Protein AF-A0A2J6R7R3-F1 (afdb_monomer_lite)

Organism: Hyaloscypha variabilis (strain UAMH 11265 / GT02V1 / F) (NCBI:txid1149755)

pLDDT: mean 72.36, std 23.41, range [30.52, 98.56]

Secondary structure (DSSP, 8-state):
-----------PPPPPPS-S-HHHHHHHHHHHHHHHHHHHHHTT------------------------------PPPPPP------------STHHHHHHHHHHHHHHHHHHHHHHHHHHHHHHHTPPP-PPPSSPPPPHHHHTT----------------HHHHHHHHHHHHHHTT-S---HHHHHHHHHHHHHHHHHHHHHHHHHHHHHHHTTSS---S-THHHHHHHHHHHHHHHHIIIIIS---TT-HHHHHHHHHHHHHHGGGGGGHHHHTTT-HHHHHHHHHHHHHHTTTSTHHHHHHHHHHHHHHHTT--SHHHHHHHHHTT---HHHHHHHHHHHHHHHHH--

Radius of gyration: 26.46 Å; chains: 1; bounding box: 73×93×62 Å

Foldseek 3Di:
DDDDDDDDDDDDDDDDDPDDCPVVVVLVVVVVVVVVVVVCVVVPHDDPDPDDDDPDDDDDPDDDDPPDPPPPDDDDDDDDDDDDDDDDDDPPDPPVVVLVVLLVVLCVVLVVLLVVLQVLLCVSVVHHRPDDDCADDDDPVVVVVPDDDDDRDPDPPPLQDLVNLLVLLQVLQVVVLDPDDDPVRVVVSVNSLSVSSVSLSVQLSVLVSVVVVCVVPPPDPPPLPSLVSNLLSLLVNLCSSCRVSVRDLPDVSLVVSLVVSVVSQCVCPPCSCVSCVVPLLSVLLSLLSSLSSQVVHPCNVVSLVVNLVSCVVVVPDDLVSSVVSNVVGHDHCVPSVVSSVVSVVVNVVVD

Sequence (351 aa):
MAASSQSKKSFAFVPVDKDGSHAASLSFIRSHAVRGALRQKKLGGPIASATQEIEKVPFQTGRFRILSSHTKVKTAKPKSQEGSQPISMIEEDLVAPRKFIILSRILVSHNNSLLRSDLAYAGLTLSKPYFLPTEPIRPISQVLDGSSATKHISIPFPPSTMLDILREIRVLSRYLEKDSLIDSERLYFCTTILRTQYQLTAFSAENAFRKRQSQNEEPASIFPSLFYQASTSLSLTIYINIVLRKLPLRSSLHHTIAKHVKSNLEREGLQLILTWAADLELLLWILFITAVANIDRVERLYFVQELKLVVMELRILTFEEYIKALKVIVWSDSFCFLQSMILWEEIGRLS

Structure (mmCIF, N/CA/C/O backbone):
data_AF-A0A2J6R7R3-F1
#
_entry.id   AF-A0A2J6R7R3-F1
#
loop_
_atom_site.group_PDB
_atom_site.id
_atom_site.type_symbol
_atom_site.label_atom_id
_atom_site.label_alt_id
_atom_site.label_comp_id
_atom_site.label_asym_id
_atom_site.label_entity_id
_atom_site.label_seq_id
_atom_site.pdbx_PDB_ins_code
_atom_site.Cartn_x
_atom_site.Cartn_y
_atom_site.Cartn_z
_atom_site.occupancy
_atom_site.B_iso_or_equiv
_atom_site.auth_seq_id
_atom_site.auth_comp_id
_atom_site.auth_asym_id
_atom_site.auth_atom_id
_atom_site.pdbx_PDB_model_num
ATOM 1 N N . MET A 1 1 ? -32.739 -38.094 29.027 1.00 41.41 1 MET A N 1
ATOM 2 C CA . MET A 1 1 ? -31.285 -38.146 28.760 1.00 41.41 1 MET A CA 1
ATOM 3 C C . MET A 1 1 ? -31.086 -38.543 27.305 1.00 41.41 1 MET A C 1
ATOM 5 O O . MET A 1 1 ? -31.244 -39.710 26.987 1.00 41.41 1 MET A O 1
ATOM 9 N N . ALA A 1 2 ? -30.839 -37.578 26.419 1.00 36.66 2 ALA A N 1
ATOM 10 C CA . ALA A 1 2 ? -30.559 -37.822 25.004 1.00 36.66 2 ALA A CA 1
ATOM 11 C C . ALA A 1 2 ? -29.205 -37.181 24.678 1.00 36.66 2 ALA A C 1
ATOM 13 O O . ALA A 1 2 ? -29.036 -35.971 24.827 1.00 36.66 2 ALA A O 1
ATOM 14 N N . ALA A 1 3 ? -28.225 -38.013 24.330 1.00 38.06 3 ALA A N 1
ATOM 15 C CA . ALA A 1 3 ? -26.872 -37.590 24.007 1.00 38.06 3 ALA A CA 1
ATOM 16 C C . ALA A 1 3 ? -26.824 -37.080 22.559 1.00 38.06 3 ALA A C 1
ATOM 18 O O . ALA A 1 3 ? -27.019 -37.836 21.611 1.00 38.06 3 ALA A O 1
ATOM 19 N N . SER A 1 4 ? -26.578 -35.780 22.403 1.00 46.91 4 SER A N 1
ATOM 20 C CA . SER A 1 4 ? -26.360 -35.113 21.119 1.00 46.91 4 SER A CA 1
ATOM 21 C C . SER A 1 4 ? -24.928 -35.375 20.640 1.00 46.91 4 SER A C 1
ATOM 23 O O . SER A 1 4 ? -23.978 -34.819 21.194 1.00 46.91 4 SER A O 1
ATOM 25 N N . SER A 1 5 ? -24.761 -36.199 19.602 1.00 47.38 5 SER A N 1
ATOM 26 C CA . SER A 1 5 ? -23.466 -36.431 18.956 1.00 47.38 5 SER A CA 1
ATOM 27 C C . SER A 1 5 ? -23.072 -35.233 18.084 1.00 47.38 5 SER A C 1
ATOM 29 O O . SER A 1 5 ? -23.691 -34.973 17.051 1.00 47.38 5 SER A O 1
ATOM 31 N N . GLN A 1 6 ? -22.021 -34.514 18.473 1.00 41.66 6 GLN A N 1
ATOM 32 C CA . GLN A 1 6 ? -21.415 -33.480 17.636 1.00 41.66 6 GLN A CA 1
ATOM 33 C C . GLN A 1 6 ? -20.535 -34.122 16.554 1.00 41.66 6 GLN A C 1
ATOM 35 O O . GLN A 1 6 ? -19.533 -34.777 16.839 1.00 41.66 6 GLN A O 1
ATOM 40 N N . SER A 1 7 ? -20.923 -33.913 15.296 1.00 36.47 7 SER A N 1
ATOM 41 C CA . SER A 1 7 ? -20.162 -34.278 14.100 1.00 36.47 7 SER A CA 1
ATOM 42 C C . SER A 1 7 ? -18.959 -33.339 13.939 1.00 36.47 7 SER A C 1
ATOM 44 O O . SER A 1 7 ? -19.110 -32.164 13.606 1.00 36.47 7 SER A O 1
ATOM 46 N N . LYS A 1 8 ? -17.748 -33.856 14.181 1.00 38.69 8 LYS A N 1
ATOM 47 C CA . LYS A 1 8 ? -16.489 -33.196 13.809 1.00 38.69 8 LYS A CA 1
ATOM 48 C C . LYS A 1 8 ? -16.283 -33.346 12.300 1.00 38.69 8 LYS A C 1
ATOM 50 O O . LYS A 1 8 ? -15.903 -34.416 11.836 1.00 38.69 8 LYS A O 1
ATOM 55 N N . LYS A 1 9 ? -16.501 -32.275 11.535 1.00 34.84 9 LYS A N 1
ATOM 56 C CA . LYS A 1 9 ? -16.027 -32.185 10.147 1.00 34.84 9 LYS A CA 1
ATOM 57 C C . LYS A 1 9 ? -14.561 -31.754 10.160 1.00 34.84 9 LYS A C 1
ATOM 59 O O . LYS A 1 9 ? -14.256 -30.590 10.399 1.00 34.84 9 LYS A O 1
ATOM 64 N N . SER A 1 10 ? -13.655 -32.703 9.942 1.00 31.84 10 SER A N 1
ATOM 65 C CA . SER A 1 10 ? -12.251 -32.423 9.644 1.00 31.84 10 SER A CA 1
ATOM 66 C C . SER A 1 10 ? -12.121 -31.998 8.182 1.00 31.84 10 SER A C 1
ATOM 68 O O . SER A 1 10 ? -12.495 -32.755 7.287 1.00 31.84 10 SER A O 1
ATOM 70 N N . PHE A 1 11 ? -11.578 -30.808 7.936 1.00 31.97 11 PHE A N 1
ATOM 71 C CA . PHE A 1 11 ? -11.145 -30.397 6.604 1.00 31.97 11 PHE A CA 1
ATOM 72 C C . PHE A 1 11 ? -9.862 -31.154 6.242 1.00 31.97 11 PHE A C 1
ATOM 74 O O . PHE A 1 11 ? -8.837 -31.000 6.905 1.00 31.97 11 PHE A O 1
ATOM 81 N N . ALA A 1 12 ? -9.931 -31.997 5.213 1.00 31.50 12 ALA A N 1
ATOM 82 C CA . ALA A 1 12 ? -8.763 -32.622 4.608 1.00 31.50 12 ALA A CA 1
ATOM 83 C C . ALA A 1 12 ? -8.226 -31.701 3.504 1.00 31.50 12 ALA A C 1
ATOM 85 O O . ALA A 1 12 ? -8.962 -31.328 2.591 1.00 31.50 12 ALA A O 1
ATOM 86 N N . PHE A 1 13 ? -6.951 -31.329 3.601 1.00 32.84 13 PHE A N 1
ATOM 87 C CA . PHE A 1 13 ? -6.246 -30.605 2.548 1.00 32.84 13 PHE A CA 1
ATOM 88 C C . PHE A 1 13 ? -5.982 -31.541 1.364 1.00 32.84 13 PHE A C 1
ATOM 90 O O . PHE A 1 13 ? -5.377 -32.601 1.523 1.00 32.84 13 PHE A O 1
ATOM 97 N N . VAL A 1 14 ? -6.421 -31.126 0.176 1.00 31.19 14 VAL A N 1
ATOM 98 C CA . VAL A 1 14 ? -6.054 -31.752 -1.098 1.00 31.19 14 VAL A CA 1
ATOM 99 C C . VAL A 1 14 ? -4.638 -31.282 -1.457 1.00 31.19 14 VAL A C 1
ATOM 101 O O . VAL A 1 14 ? -4.414 -30.070 -1.516 1.00 31.19 14 VAL A O 1
ATOM 104 N N . PRO A 1 15 ? -3.661 -32.180 -1.670 1.00 30.52 15 PRO A N 1
ATOM 105 C CA . PRO A 1 15 ? -2.346 -31.776 -2.143 1.00 30.52 15 PRO A CA 1
ATOM 106 C C . PRO A 1 15 ? -2.459 -31.286 -3.591 1.00 30.52 15 PRO A C 1
ATOM 108 O O . PRO A 1 15 ? -2.971 -31.991 -4.454 1.00 30.52 15 PRO A O 1
ATOM 111 N N . VAL A 1 16 ? -1.992 -30.063 -3.839 1.00 37.69 16 VAL A N 1
ATOM 112 C CA . VAL A 1 16 ? -1.883 -29.483 -5.183 1.00 37.69 16 VAL A CA 1
ATOM 113 C C . VAL A 1 16 ? -0.699 -30.125 -5.906 1.00 37.69 16 VAL A C 1
ATOM 115 O O . VAL A 1 16 ? 0.399 -30.220 -5.347 1.00 37.69 16 VAL A O 1
ATOM 118 N N . ASP A 1 17 ? -0.947 -30.564 -7.139 1.00 32.72 17 ASP A N 1
ATOM 119 C CA . ASP A 1 17 ? 0.008 -31.242 -8.009 1.00 32.72 17 ASP A CA 1
ATOM 120 C C . ASP A 1 17 ? 1.299 -30.446 -8.244 1.00 32.72 17 ASP A C 1
ATOM 122 O O . ASP A 1 17 ? 1.327 -29.221 -8.395 1.00 32.72 17 ASP A O 1
ATOM 126 N N . LYS A 1 18 ? 2.402 -31.198 -8.260 1.00 45.53 18 LYS A N 1
ATOM 127 C CA . LYS A 1 18 ? 3.781 -30.732 -8.403 1.00 45.53 18 LYS A CA 1
ATOM 128 C C . LYS A 1 18 ? 4.187 -30.669 -9.873 1.00 45.53 18 LYS A C 1
ATOM 130 O O . LYS A 1 18 ? 5.026 -31.456 -10.263 1.00 45.53 18 LYS A O 1
ATOM 135 N N . ASP A 1 19 ? 3.693 -29.723 -10.660 1.00 43.59 19 ASP A N 1
ATOM 136 C CA . ASP A 1 19 ? 4.299 -29.447 -11.973 1.00 43.59 19 ASP A CA 1
ATOM 137 C C . ASP A 1 19 ? 4.110 -27.971 -12.344 1.00 43.59 19 ASP A C 1
ATOM 139 O O . ASP A 1 19 ? 3.124 -27.573 -12.953 1.00 43.59 19 ASP A O 1
ATOM 143 N N . GLY A 1 20 ? 5.056 -27.117 -11.930 1.00 45.03 20 GLY A N 1
ATOM 144 C CA . GLY A 1 20 ? 5.048 -25.705 -12.347 1.00 45.03 20 GLY A CA 1
ATOM 145 C C . GLY A 1 20 ? 6.038 -24.753 -11.666 1.00 45.03 20 GLY A C 1
ATOM 146 O O . GLY A 1 20 ? 6.273 -23.659 -12.169 1.00 45.03 20 GLY A O 1
ATOM 147 N N . SER A 1 21 ? 6.684 -25.125 -10.553 1.00 44.81 21 SER A N 1
ATOM 148 C CA . SER A 1 21 ? 7.484 -24.173 -9.746 1.00 44.81 21 SER A CA 1
ATOM 149 C C . SER A 1 21 ? 9.005 -24.173 -9.996 1.00 44.81 21 SER A C 1
ATOM 151 O O . SER A 1 21 ? 9.759 -23.509 -9.274 1.00 44.81 21 SER A O 1
ATOM 153 N N . HIS A 1 22 ? 9.497 -24.865 -11.030 1.00 43.12 22 HIS A N 1
ATOM 154 C CA . HIS A 1 22 ? 10.943 -25.033 -11.240 1.00 43.12 22 HIS A CA 1
ATOM 155 C C . HIS A 1 22 ? 11.692 -23.727 -11.571 1.00 43.12 22 HIS A C 1
ATOM 157 O O . HIS A 1 22 ? 12.839 -23.558 -11.152 1.00 43.12 22 HIS A O 1
ATOM 163 N N . ALA A 1 23 ? 11.057 -22.758 -12.238 1.00 43.56 23 ALA A N 1
ATOM 164 C CA . ALA A 1 23 ? 11.727 -21.515 -12.637 1.00 43.56 23 ALA A CA 1
ATOM 165 C C . ALA A 1 23 ? 12.029 -20.577 -11.448 1.00 43.56 23 ALA A C 1
ATOM 167 O O . ALA A 1 23 ? 13.116 -19.997 -11.363 1.00 43.56 23 ALA A O 1
ATOM 168 N N . ALA A 1 24 ? 11.109 -20.470 -10.483 1.00 45.91 24 ALA A N 1
ATOM 169 C CA . ALA A 1 24 ? 11.296 -19.630 -9.298 1.00 45.91 24 ALA A CA 1
ATOM 170 C C . ALA A 1 24 ? 12.347 -20.222 -8.340 1.00 45.91 24 ALA A C 1
ATOM 172 O O . ALA A 1 24 ? 13.199 -19.490 -7.825 1.00 45.91 24 ALA A O 1
ATOM 173 N N . SER A 1 25 ? 12.354 -21.550 -8.180 1.00 42.69 25 SER A N 1
ATOM 174 C CA . SER A 1 25 ? 13.313 -22.270 -7.331 1.00 42.69 25 SER A CA 1
ATOM 175 C C . SER A 1 25 ? 14.762 -22.119 -7.824 1.00 42.69 25 SER A C 1
ATOM 177 O O . SER A 1 25 ? 15.676 -21.870 -7.034 1.00 42.69 25 SER A O 1
ATOM 179 N N . LEU A 1 26 ? 14.985 -22.132 -9.145 1.00 42.22 26 LEU A N 1
ATOM 180 C CA . LEU A 1 26 ? 16.321 -21.947 -9.729 1.00 42.22 26 LEU A CA 1
ATOM 181 C C . LEU A 1 26 ? 16.895 -20.538 -9.499 1.00 42.22 26 LEU A C 1
ATOM 183 O O . LEU A 1 26 ? 18.100 -20.394 -9.270 1.00 42.22 26 LEU A O 1
ATOM 187 N N . SER A 1 27 ? 16.052 -19.498 -9.498 1.00 46.72 27 SER A N 1
ATOM 188 C CA . SER A 1 27 ? 16.488 -18.126 -9.187 1.00 46.72 27 SER A CA 1
ATOM 189 C C . SER A 1 27 ? 16.932 -17.979 -7.722 1.00 46.72 27 SER A C 1
ATOM 191 O O . SER A 1 27 ? 17.950 -17.342 -7.427 1.00 46.72 27 SER A O 1
ATOM 193 N N . PHE A 1 28 ? 16.231 -18.657 -6.806 1.00 43.94 28 PHE A N 1
ATOM 194 C CA . PHE A 1 28 ? 16.545 -18.669 -5.381 1.00 43.94 28 PHE A CA 1
ATOM 195 C C . PHE A 1 28 ? 17.863 -19.408 -5.098 1.00 43.94 28 PHE A C 1
ATOM 197 O O . PHE A 1 28 ? 18.736 -18.864 -4.413 1.00 43.94 28 PHE A O 1
ATOM 204 N N . ILE A 1 29 ? 18.062 -20.582 -5.710 1.00 45.16 29 ILE A N 1
ATOM 205 C CA . ILE A 1 29 ? 19.283 -21.395 -5.574 1.00 45.16 29 ILE A CA 1
ATOM 206 C C . ILE A 1 29 ? 20.518 -20.641 -6.095 1.00 45.16 29 ILE A C 1
ATOM 208 O O . ILE A 1 29 ? 21.547 -20.601 -5.414 1.00 45.16 29 ILE A O 1
ATOM 212 N N . ARG A 1 30 ? 20.415 -19.951 -7.242 1.00 47.84 30 ARG A N 1
ATOM 213 C CA . ARG A 1 30 ? 21.523 -19.136 -7.782 1.00 47.84 30 ARG A CA 1
ATOM 214 C C . ARG A 1 30 ? 21.912 -17.988 -6.846 1.00 47.84 30 ARG A C 1
ATOM 216 O O . ARG A 1 30 ? 23.099 -17.745 -6.637 1.00 47.84 30 ARG A O 1
ATOM 223 N N . SER A 1 31 ? 20.941 -17.319 -6.220 1.00 47.47 31 SER A N 1
ATOM 224 C CA . SER A 1 31 ? 21.220 -16.215 -5.286 1.00 47.47 31 SER A CA 1
ATOM 225 C C . SER A 1 31 ? 21.937 -16.676 -4.006 1.00 47.47 31 SER A C 1
ATOM 227 O O . SER A 1 31 ? 22.820 -15.978 -3.493 1.00 47.47 31 SER A O 1
ATOM 229 N N . HIS A 1 32 ? 21.612 -17.878 -3.517 1.00 59.56 32 HIS A N 1
ATOM 230 C CA . HIS A 1 32 ? 22.258 -18.482 -2.355 1.00 59.56 32 HIS A CA 1
ATOM 231 C C . HIS A 1 32 ? 23.671 -18.983 -2.673 1.00 59.56 32 HIS A C 1
ATOM 233 O O . HIS A 1 32 ? 24.583 -18.737 -1.881 1.00 59.56 32 HIS A O 1
ATOM 239 N N . ALA A 1 33 ? 23.880 -19.588 -3.847 1.00 55.53 33 ALA A N 1
ATOM 240 C CA . ALA A 1 33 ? 25.197 -20.028 -4.305 1.00 55.53 33 ALA A CA 1
ATOM 241 C C . ALA A 1 33 ? 26.179 -18.849 -4.452 1.00 55.53 33 ALA A C 1
ATOM 243 O O . ALA A 1 33 ? 27.300 -18.903 -3.943 1.00 55.53 33 ALA A O 1
ATOM 244 N N . VAL A 1 34 ? 25.734 -17.730 -5.039 1.00 61.22 34 VAL A N 1
ATOM 245 C CA . VAL A 1 34 ? 26.560 -16.516 -5.192 1.00 61.22 34 VAL A CA 1
ATOM 246 C C . VAL A 1 34 ? 26.906 -15.891 -3.834 1.00 61.22 34 VAL A C 1
ATOM 248 O O . VAL A 1 34 ? 28.047 -15.484 -3.605 1.00 61.22 34 VAL A O 1
ATOM 251 N N . ARG A 1 35 ? 25.957 -15.853 -2.885 1.00 64.94 35 ARG A N 1
ATOM 252 C CA . ARG A 1 35 ? 26.227 -15.362 -1.519 1.00 64.94 35 ARG A CA 1
ATOM 253 C C . ARG A 1 35 ? 27.152 -16.291 -0.731 1.00 64.94 35 ARG A C 1
ATOM 255 O O . ARG A 1 35 ? 27.970 -15.789 0.040 1.00 64.94 35 ARG A O 1
ATOM 262 N N . GLY A 1 36 ? 27.048 -17.607 -0.923 1.00 65.81 36 GLY A N 1
ATOM 263 C CA . GLY A 1 36 ? 27.948 -18.599 -0.329 1.00 65.81 36 GLY A CA 1
ATOM 264 C C . GLY A 1 36 ? 29.388 -18.426 -0.815 1.00 65.81 36 GLY A C 1
ATOM 265 O O . GLY A 1 36 ? 30.299 -18.279 0.002 1.00 65.81 36 GLY A O 1
ATOM 266 N N . ALA A 1 37 ? 29.576 -18.308 -2.132 1.00 60.03 37 ALA A N 1
ATOM 267 C CA . ALA A 1 37 ? 30.884 -18.088 -2.750 1.00 60.03 37 ALA A CA 1
ATOM 268 C C . ALA A 1 37 ? 31.538 -16.764 -2.301 1.00 60.03 37 ALA A C 1
ATOM 270 O O . ALA A 1 37 ? 32.728 -16.720 -1.988 1.00 60.03 37 ALA A O 1
ATOM 271 N N . LEU A 1 38 ? 30.757 -15.682 -2.180 1.00 62.12 38 LEU A N 1
ATOM 272 C CA . LEU A 1 38 ? 31.253 -14.393 -1.678 1.00 62.12 38 LEU A CA 1
ATOM 273 C C . LEU A 1 38 ? 31.672 -14.441 -0.200 1.00 62.12 38 LEU A C 1
ATOM 275 O O . LEU A 1 38 ? 32.618 -13.753 0.188 1.00 62.12 38 LEU A O 1
ATOM 279 N N . ARG A 1 39 ? 30.990 -15.243 0.629 1.00 72.12 39 ARG A N 1
ATOM 280 C CA . ARG A 1 39 ? 31.360 -15.442 2.040 1.00 72.12 39 ARG A CA 1
ATOM 281 C C . ARG A 1 39 ? 32.636 -16.268 2.176 1.00 72.12 39 ARG A C 1
ATOM 283 O O . ARG A 1 39 ? 33.511 -15.866 2.935 1.00 72.12 39 ARG A O 1
ATOM 290 N N . GLN A 1 40 ? 32.785 -17.343 1.401 1.00 63.62 40 GLN A N 1
ATOM 291 C CA . GLN A 1 40 ? 34.016 -18.142 1.391 1.00 63.62 40 GLN A CA 1
ATOM 292 C C . GLN A 1 40 ? 35.228 -17.335 0.905 1.00 63.62 40 GLN A C 1
ATOM 294 O O . GLN A 1 40 ? 36.288 -17.396 1.525 1.00 63.62 40 GLN A O 1
ATOM 299 N N . LYS A 1 41 ? 35.053 -16.478 -0.112 1.00 68.69 41 LYS A N 1
ATOM 300 C CA . LYS A 1 41 ? 36.112 -15.575 -0.594 1.00 68.69 41 LYS A CA 1
ATOM 301 C C . LYS A 1 41 ? 36.551 -14.542 0.453 1.00 68.69 41 LYS A C 1
ATOM 303 O O . LYS A 1 41 ? 37.717 -14.167 0.488 1.00 68.69 41 LYS A O 1
ATOM 308 N N . LYS A 1 42 ? 35.639 -14.079 1.317 1.00 71.69 42 LYS A N 1
ATOM 309 C CA . LYS A 1 42 ? 35.964 -13.155 2.421 1.00 71.69 42 LYS A CA 1
ATOM 310 C C . LYS A 1 42 ? 36.660 -13.828 3.605 1.00 71.69 42 LYS A C 1
ATOM 312 O O . LYS A 1 42 ? 37.326 -13.132 4.361 1.00 71.69 42 LYS A O 1
ATOM 317 N N . LEU A 1 43 ? 36.492 -15.137 3.770 1.00 73.69 43 LEU A N 1
ATOM 318 C CA . LEU A 1 43 ? 37.052 -15.908 4.883 1.00 73.69 43 LEU A CA 1
ATOM 319 C C . LEU A 1 43 ? 38.402 -16.564 4.549 1.00 73.69 43 LEU A C 1
ATOM 321 O O . LEU A 1 43 ? 38.920 -17.314 5.366 1.00 73.69 43 LEU A O 1
ATOM 325 N N . GLY A 1 44 ? 38.979 -16.289 3.373 1.00 66.69 44 GLY A N 1
ATOM 326 C CA . GLY A 1 44 ? 40.303 -16.800 2.999 1.00 66.69 44 GLY A CA 1
ATOM 327 C C . GLY A 1 44 ? 40.358 -18.316 2.786 1.00 66.69 44 GLY A C 1
ATOM 328 O O . GLY A 1 44 ? 41.438 -18.893 2.856 1.00 66.69 44 GLY A O 1
ATOM 329 N N . GLY A 1 45 ? 39.217 -18.970 2.537 1.00 64.44 45 GLY A N 1
ATOM 330 C CA . GLY A 1 45 ? 39.185 -20.408 2.275 1.00 64.44 45 GLY A CA 1
ATOM 331 C C . GLY A 1 45 ? 39.923 -20.761 0.972 1.00 64.44 45 GLY A C 1
ATOM 332 O O . GLY A 1 45 ? 39.740 -20.053 -0.024 1.00 64.44 45 GLY A O 1
ATOM 333 N N . PRO A 1 46 ? 40.744 -21.829 0.946 1.00 49.44 46 PRO A N 1
ATOM 334 C CA . PRO A 1 46 ? 41.452 -22.254 -0.256 1.00 49.44 46 PRO A CA 1
ATOM 335 C C . PRO A 1 46 ? 40.446 -22.687 -1.327 1.00 49.44 46 PRO A C 1
ATOM 337 O O . PRO A 1 46 ? 39.601 -23.552 -1.103 1.00 49.44 46 PRO A O 1
ATOM 340 N N . ILE A 1 47 ? 40.524 -22.058 -2.498 1.00 51.97 47 ILE A N 1
ATOM 341 C CA . ILE A 1 47 ? 39.738 -22.446 -3.668 1.00 51.97 47 ILE A CA 1
ATOM 342 C C . ILE A 1 47 ? 40.428 -23.672 -4.266 1.00 51.97 47 ILE A C 1
ATOM 344 O O . ILE A 1 47 ? 41.535 -23.556 -4.787 1.00 51.97 47 ILE A O 1
ATOM 348 N N . ALA A 1 48 ? 39.785 -24.838 -4.186 1.00 47.12 48 ALA A N 1
ATOM 349 C CA . ALA A 1 48 ? 40.191 -26.001 -4.963 1.00 47.12 48 ALA A CA 1
ATOM 350 C C . ALA A 1 48 ? 40.053 -25.650 -6.452 1.00 47.12 48 ALA A C 1
ATOM 352 O O . ALA A 1 48 ? 38.952 -25.481 -6.977 1.00 47.12 48 ALA A O 1
ATOM 353 N N . SER A 1 49 ? 41.189 -25.449 -7.108 1.00 42.72 49 SER A N 1
ATOM 354 C CA . SER A 1 49 ? 41.295 -25.110 -8.520 1.00 42.72 49 SER A CA 1
ATOM 355 C C . SER A 1 49 ? 40.970 -26.332 -9.378 1.00 42.72 49 SER A C 1
ATOM 357 O O . SER A 1 49 ? 41.851 -27.126 -9.692 1.00 42.72 49 SER A O 1
ATOM 359 N N . ALA A 1 50 ? 39.701 -26.471 -9.761 1.00 43.34 50 ALA A N 1
ATOM 360 C CA . ALA A 1 50 ? 39.316 -27.225 -10.946 1.00 43.34 50 ALA A CA 1
ATOM 361 C C . ALA A 1 50 ? 39.392 -26.275 -12.149 1.00 43.34 50 ALA A C 1
ATOM 363 O O . ALA A 1 50 ? 38.624 -25.320 -12.269 1.00 43.34 50 ALA A O 1
ATOM 364 N N . THR A 1 51 ? 40.391 -26.503 -12.991 1.00 42.03 51 THR A N 1
ATOM 365 C CA . THR A 1 51 ? 40.692 -25.752 -14.207 1.00 42.03 51 THR A CA 1
ATOM 366 C C . THR A 1 51 ? 39.606 -26.009 -15.254 1.00 42.03 51 THR A C 1
ATOM 368 O O . THR A 1 51 ? 39.559 -27.073 -15.862 1.00 42.03 51 THR A O 1
ATOM 371 N N . GLN A 1 52 ? 38.737 -25.028 -15.487 1.00 40.25 52 GLN A N 1
ATOM 372 C CA . GLN A 1 52 ? 38.050 -24.854 -16.766 1.00 40.25 52 GLN A CA 1
ATOM 373 C C . GLN A 1 52 ? 38.273 -23.411 -17.208 1.00 40.25 52 GLN A C 1
ATOM 375 O O . GLN A 1 52 ? 38.007 -22.471 -16.456 1.00 40.25 52 GLN A O 1
ATOM 380 N N . GLU A 1 53 ? 38.835 -23.257 -18.406 1.00 44.97 53 GLU A N 1
ATOM 381 C CA . GLU A 1 53 ? 39.048 -21.982 -19.082 1.00 44.97 53 GLU A CA 1
ATOM 382 C C . GLU A 1 53 ? 37.698 -21.301 -19.316 1.00 44.97 53 GLU A C 1
ATOM 384 O O . GLU A 1 53 ? 36.989 -21.581 -20.276 1.00 44.97 53 GLU A O 1
ATOM 389 N N . ILE A 1 54 ? 37.326 -20.410 -18.400 1.00 43.84 54 ILE A N 1
ATOM 390 C CA . ILE A 1 54 ? 36.265 -19.439 -18.629 1.00 43.84 54 ILE A CA 1
ATOM 391 C C . ILE A 1 54 ? 36.953 -18.117 -18.940 1.00 43.84 54 ILE A C 1
ATOM 393 O O . ILE A 1 54 ? 37.669 -17.544 -18.113 1.00 43.84 54 ILE A O 1
ATOM 397 N N . GLU A 1 55 ? 36.733 -17.679 -20.172 1.00 39.06 55 GLU A N 1
ATOM 398 C CA . GLU A 1 55 ? 37.127 -16.401 -20.743 1.00 39.06 55 GLU A CA 1
ATOM 399 C C . GLU A 1 55 ? 36.860 -15.260 -19.743 1.00 39.06 55 GLU A C 1
ATOM 401 O O . GLU A 1 55 ? 35.740 -15.044 -19.267 1.00 39.06 55 GLU A O 1
ATOM 406 N N . LYS A 1 56 ? 37.929 -14.563 -19.341 1.00 36.62 56 LYS A N 1
ATOM 407 C CA . LYS A 1 56 ? 37.882 -13.511 -18.320 1.00 36.62 56 LYS A CA 1
ATOM 408 C C . LYS A 1 56 ? 37.129 -12.293 -18.855 1.00 36.62 56 LYS A C 1
ATOM 410 O O . LYS A 1 56 ? 37.727 -11.403 -19.451 1.00 36.62 56 LYS A O 1
ATOM 415 N N . VAL A 1 57 ? 35.836 -12.205 -18.563 1.00 40.50 57 VAL A N 1
ATOM 416 C CA . VAL A 1 57 ? 35.078 -10.957 -18.723 1.00 40.50 57 VAL A CA 1
ATOM 417 C C . VAL A 1 57 ? 35.586 -9.935 -17.688 1.00 40.50 57 VAL A C 1
ATOM 419 O O . VAL A 1 57 ? 35.670 -10.263 -16.497 1.00 40.50 57 VAL A O 1
ATOM 422 N N . PRO A 1 58 ? 35.945 -8.699 -18.084 1.00 40.53 58 PRO A N 1
ATOM 423 C CA . PRO A 1 58 ? 36.473 -7.700 -17.162 1.00 40.53 58 PRO A CA 1
ATOM 424 C C . PRO A 1 58 ? 35.399 -7.247 -16.162 1.00 40.53 58 PRO A C 1
ATOM 426 O O . PRO A 1 58 ? 34.461 -6.526 -16.496 1.00 40.53 58 PRO A O 1
ATOM 429 N N . PHE A 1 59 ? 35.557 -7.640 -14.896 1.00 35.81 59 PHE A N 1
ATOM 430 C CA . PHE A 1 59 ? 34.760 -7.115 -13.788 1.00 35.81 59 PHE A CA 1
ATOM 431 C C . PHE A 1 59 ? 35.217 -5.692 -13.439 1.00 35.81 59 PHE A C 1
ATOM 433 O O . PHE A 1 59 ? 36.251 -5.496 -12.800 1.00 35.81 59 PHE A O 1
ATOM 440 N N . GLN A 1 60 ? 34.421 -4.684 -13.804 1.00 36.12 60 GLN A N 1
ATOM 441 C CA . GLN A 1 60 ? 34.577 -3.328 -13.274 1.00 36.12 60 GLN A CA 1
ATOM 442 C C . GLN A 1 60 ? 34.085 -3.273 -11.821 1.00 36.12 60 GLN A C 1
ATOM 444 O O . GLN A 1 60 ? 32.888 -3.199 -11.546 1.00 36.12 60 GLN A O 1
ATOM 449 N N . THR A 1 61 ? 35.008 -3.263 -10.859 1.00 40.06 61 THR A N 1
ATOM 450 C CA . THR A 1 61 ? 34.699 -2.947 -9.458 1.00 40.06 61 THR A CA 1
ATOM 451 C C . THR A 1 61 ? 34.568 -1.434 -9.280 1.00 40.06 61 THR A C 1
ATOM 453 O O . THR A 1 61 ? 35.470 -0.769 -8.768 1.00 40.06 61 THR A O 1
ATOM 456 N N . GLY A 1 62 ? 33.444 -0.867 -9.717 1.00 34.56 62 GLY A N 1
ATOM 457 C CA . GLY A 1 62 ? 33.097 0.524 -9.432 1.00 34.56 62 GLY A CA 1
ATOM 458 C C . GLY A 1 62 ? 32.769 0.707 -7.948 1.00 34.56 62 GLY A C 1
ATOM 459 O O . GLY A 1 62 ? 31.667 0.392 -7.504 1.00 34.56 62 GLY A O 1
ATOM 460 N N . ARG A 1 63 ? 33.718 1.218 -7.153 1.00 37.94 63 ARG A N 1
ATOM 461 C CA . ARG A 1 63 ? 33.436 1.736 -5.804 1.00 37.94 63 ARG A CA 1
ATOM 462 C C . ARG A 1 63 ? 32.635 3.032 -5.943 1.00 37.94 63 ARG A C 1
ATOM 464 O O . ARG A 1 63 ? 33.207 4.086 -6.203 1.00 37.94 63 ARG A O 1
ATOM 471 N N . PHE A 1 64 ? 31.325 2.972 -5.723 1.00 35.41 64 PHE A N 1
ATOM 472 C CA . PHE A 1 64 ? 30.511 4.174 -5.555 1.00 35.41 64 PHE A CA 1
ATOM 473 C C . PHE A 1 64 ? 30.879 4.852 -4.229 1.00 35.41 64 PHE A C 1
ATOM 475 O O . PHE A 1 64 ? 30.499 4.398 -3.149 1.00 35.41 64 PHE A O 1
ATOM 482 N N . ARG A 1 65 ? 31.662 5.933 -4.302 1.00 35.12 65 ARG A N 1
ATOM 483 C CA . ARG A 1 65 ? 31.858 6.865 -3.187 1.00 35.12 65 ARG A CA 1
ATOM 484 C C . ARG A 1 65 ? 30.684 7.838 -3.190 1.00 35.12 65 ARG A C 1
ATOM 486 O O . ARG A 1 65 ? 30.589 8.687 -4.068 1.00 35.12 65 ARG A O 1
ATOM 493 N N . ILE A 1 66 ? 29.806 7.725 -2.200 1.00 37.84 66 ILE A N 1
ATOM 494 C CA . ILE A 1 66 ? 28.856 8.792 -1.883 1.00 37.84 66 ILE A CA 1
ATOM 495 C C . ILE A 1 66 ? 29.680 9.894 -1.212 1.00 37.84 66 ILE A C 1
ATOM 497 O O . ILE A 1 66 ? 30.142 9.727 -0.083 1.00 37.84 66 ILE A O 1
ATOM 501 N N . LEU A 1 67 ? 29.946 10.984 -1.932 1.00 31.33 67 LEU A N 1
ATOM 502 C CA . LEU A 1 67 ? 30.599 12.163 -1.370 1.00 31.33 67 LEU A CA 1
ATOM 503 C C . LEU A 1 67 ? 29.619 12.829 -0.396 1.00 31.33 67 LEU A C 1
ATOM 505 O O . LEU A 1 67 ? 28.648 13.456 -0.809 1.00 31.33 67 LEU A O 1
ATOM 509 N N . SER A 1 68 ? 29.854 12.678 0.907 1.00 34.62 68 SER A N 1
ATOM 510 C CA . SER A 1 68 ? 29.152 13.449 1.930 1.00 34.62 68 SER A CA 1
ATOM 511 C C . SER A 1 68 ? 29.649 14.897 1.883 1.00 34.62 68 SER A C 1
ATOM 513 O O . SER A 1 68 ? 30.718 15.209 2.412 1.00 34.62 68 SER A O 1
ATOM 515 N N . SER A 1 69 ? 28.897 15.793 1.249 1.00 37.03 69 SER A N 1
ATOM 516 C CA . SER A 1 69 ? 29.162 17.232 1.288 1.00 37.03 69 SER A CA 1
ATOM 517 C C . SER A 1 69 ? 28.740 17.809 2.646 1.00 37.03 69 SER A C 1
ATOM 519 O O . SER A 1 69 ? 27.685 18.422 2.781 1.00 37.03 69 SER A O 1
ATOM 521 N N . HIS A 1 70 ? 29.568 17.607 3.670 1.00 37.44 70 HIS A N 1
ATOM 522 C CA . HIS A 1 70 ? 29.567 18.445 4.868 1.00 37.44 70 HIS A CA 1
ATOM 523 C C . HIS A 1 70 ? 30.705 19.460 4.751 1.00 37.44 70 HIS A C 1
ATOM 525 O O . HIS A 1 70 ? 31.735 19.361 5.417 1.00 37.44 70 HIS A O 1
ATOM 531 N N . THR A 1 71 ? 30.530 20.450 3.879 1.00 38.72 71 THR A N 1
ATOM 532 C CA . THR A 1 71 ? 31.323 21.678 3.924 1.00 38.72 71 THR A CA 1
ATOM 533 C C . THR A 1 71 ? 30.922 22.441 5.185 1.00 38.72 71 THR A C 1
ATOM 535 O O . THR A 1 71 ? 29.831 22.998 5.285 1.00 38.72 71 THR A O 1
ATOM 538 N N . LYS A 1 72 ? 31.807 22.426 6.189 1.00 41.34 72 LYS A N 1
ATOM 539 C CA . LYS A 1 72 ? 31.718 23.285 7.374 1.00 41.34 72 LYS A CA 1
ATOM 540 C C . LYS A 1 72 ? 31.795 24.746 6.920 1.00 41.34 72 LYS A C 1
ATOM 542 O O . LYS A 1 72 ? 32.880 25.250 6.646 1.00 41.34 72 LYS A O 1
ATOM 547 N N . VAL A 1 73 ? 30.651 25.420 6.849 1.00 42.09 73 VAL A N 1
ATOM 548 C CA . VAL A 1 73 ? 30.592 26.879 6.726 1.00 42.09 73 VAL A CA 1
ATOM 549 C C . VAL A 1 73 ? 31.063 27.462 8.059 1.00 42.09 73 VAL A C 1
ATOM 551 O O . VAL A 1 73 ? 30.391 27.325 9.078 1.00 42.09 73 VAL A O 1
ATOM 554 N N . LYS A 1 74 ? 32.258 28.064 8.065 1.00 44.66 74 LYS A N 1
ATOM 555 C CA . LYS A 1 74 ? 32.736 28.903 9.170 1.00 44.66 74 LYS A CA 1
ATOM 556 C C . LYS A 1 74 ? 31.902 30.185 9.167 1.00 44.66 74 LYS A C 1
ATOM 558 O O . LYS A 1 74 ? 32.061 31.016 8.279 1.00 44.66 74 LYS A O 1
ATOM 563 N N . THR A 1 75 ? 31.014 30.340 10.140 1.00 41.69 75 THR A N 1
ATOM 564 C CA . THR A 1 75 ? 30.323 31.603 10.404 1.00 41.69 75 THR A CA 1
ATOM 565 C C . THR A 1 75 ? 31.308 32.597 11.020 1.00 41.69 75 THR A C 1
ATOM 567 O O . THR A 1 75 ? 31.892 32.352 12.075 1.00 41.69 75 THR A O 1
ATOM 570 N N . ALA A 1 76 ? 31.533 33.714 10.329 1.00 46.03 76 ALA A N 1
ATOM 571 C CA . ALA A 1 76 ? 32.280 34.849 10.854 1.00 46.03 76 ALA A CA 1
ATOM 572 C C . ALA A 1 76 ? 31.418 35.620 11.871 1.00 46.03 76 ALA A C 1
ATOM 574 O O . ALA A 1 76 ? 30.228 35.836 11.647 1.00 46.03 76 ALA A O 1
ATOM 575 N N . LYS A 1 77 ? 32.027 36.024 12.993 1.00 52.59 77 LYS A N 1
ATOM 576 C CA . LYS A 1 77 ? 31.428 36.902 14.013 1.00 52.59 77 LYS A CA 1
ATOM 577 C C . LYS A 1 77 ? 31.110 38.283 13.412 1.00 52.59 77 LYS A C 1
ATOM 579 O O . LYS A 1 77 ? 32.026 38.883 12.845 1.00 52.59 77 LYS A O 1
ATOM 584 N N . PRO A 1 78 ? 29.896 38.834 13.585 1.00 49.47 78 PRO A N 1
ATOM 585 C CA . PRO A 1 78 ? 29.625 40.221 13.233 1.00 49.47 78 PRO A CA 1
ATOM 586 C C . PRO A 1 78 ? 30.166 41.174 14.309 1.00 49.47 78 PRO A C 1
ATOM 588 O O . PRO A 1 78 ? 30.006 40.941 15.509 1.00 49.47 78 PRO A O 1
ATOM 591 N N . LYS A 1 79 ? 30.828 42.241 13.850 1.00 51.81 79 LYS A N 1
ATOM 592 C CA . LYS A 1 79 ? 31.178 43.422 14.645 1.00 51.81 79 LYS A CA 1
ATOM 593 C C . LYS A 1 79 ? 29.920 44.259 14.876 1.00 51.81 79 LYS A C 1
ATOM 595 O O . LYS A 1 79 ? 29.136 44.472 13.958 1.00 51.81 79 LYS A O 1
ATOM 600 N N . SER A 1 80 ? 29.778 44.731 16.103 1.00 50.28 80 SER A N 1
ATOM 601 C CA . SER A 1 80 ? 28.815 45.724 16.563 1.00 50.28 80 SER A CA 1
ATOM 602 C C . SER A 1 80 ? 29.017 47.071 15.863 1.00 50.28 80 SER A C 1
ATOM 604 O O . SER A 1 80 ? 30.113 47.630 15.925 1.00 50.28 80 SER A O 1
ATOM 606 N N . GLN A 1 81 ? 27.957 47.604 15.257 1.00 46.06 81 GLN A N 1
ATOM 607 C CA . GLN A 1 81 ? 27.808 49.033 14.988 1.00 46.06 81 GLN A CA 1
ATOM 608 C C . GLN A 1 81 ? 26.407 49.474 15.418 1.00 46.06 81 GLN A C 1
ATOM 610 O O . GLN A 1 81 ? 25.401 48.929 14.968 1.00 46.06 81 GLN A O 1
ATOM 615 N N . GLU A 1 82 ? 26.395 50.434 16.341 1.00 47.03 82 GLU A N 1
ATOM 616 C CA . GLU A 1 82 ? 25.259 51.268 16.718 1.00 47.03 82 GLU A CA 1
ATOM 617 C C . GLU A 1 82 ? 24.848 52.157 15.540 1.00 47.03 82 GLU A C 1
ATOM 619 O O . GLU A 1 82 ? 25.700 52.663 14.809 1.00 47.03 82 GLU A O 1
ATOM 624 N N . GLY A 1 83 ? 23.544 52.371 15.370 1.00 48.47 83 GLY A N 1
ATOM 625 C CA . GLY A 1 83 ? 23.023 53.260 14.336 1.00 48.47 83 GLY A CA 1
ATOM 626 C C . GLY A 1 83 ? 21.520 53.115 14.144 1.00 48.47 83 GLY A C 1
ATOM 627 O O . GLY A 1 83 ? 21.056 52.373 13.289 1.00 48.47 83 GLY A O 1
ATOM 628 N N . SER A 1 84 ? 20.776 53.825 14.979 1.00 44.47 84 SER A N 1
ATOM 629 C CA . SER A 1 84 ? 19.332 54.071 14.951 1.00 44.47 84 SER A CA 1
ATOM 630 C C . SER A 1 84 ? 18.762 54.512 13.593 1.00 44.47 84 SER A C 1
ATOM 632 O O . SER A 1 84 ? 19.297 55.448 13.007 1.00 44.47 84 SER A O 1
ATOM 634 N N . GLN A 1 85 ? 17.611 53.949 13.194 1.00 43.06 85 GLN A N 1
ATOM 635 C CA . GLN A 1 85 ? 16.417 54.663 12.689 1.00 43.06 85 GLN A CA 1
ATOM 636 C C . GLN A 1 85 ? 15.220 53.694 12.517 1.00 43.06 85 GLN A C 1
ATOM 638 O O . GLN A 1 85 ? 15.435 52.544 12.131 1.00 43.06 85 GLN A O 1
ATOM 643 N N . PRO A 1 86 ? 13.963 54.111 12.791 1.00 52.03 86 PRO A N 1
ATOM 644 C CA . PRO A 1 86 ? 12.790 53.268 12.605 1.00 52.03 86 PRO A CA 1
ATOM 645 C C . PRO A 1 86 ? 12.224 53.475 11.195 1.00 52.03 86 PRO A C 1
ATOM 647 O O . PRO A 1 86 ? 11.681 54.532 10.885 1.00 52.03 86 PRO A O 1
ATOM 650 N N . ILE A 1 87 ? 12.338 52.460 10.340 1.00 41.00 87 ILE A N 1
ATOM 651 C CA . ILE A 1 87 ? 11.599 52.400 9.077 1.00 41.00 87 ILE A CA 1
ATOM 652 C C . ILE A 1 87 ? 10.498 51.360 9.258 1.00 41.00 87 ILE A C 1
ATOM 654 O O . ILE A 1 87 ? 10.746 50.156 9.279 1.00 41.00 87 ILE A O 1
ATOM 658 N N . SER A 1 88 ? 9.270 51.845 9.418 1.00 59.75 88 SER A N 1
ATOM 659 C CA . SER A 1 88 ? 8.052 51.066 9.249 1.00 59.75 88 SER A CA 1
ATOM 660 C C . SER A 1 88 ? 7.888 50.728 7.768 1.00 59.75 88 SER A C 1
ATOM 662 O O . SER A 1 88 ? 7.433 51.567 6.993 1.00 59.75 88 SER A O 1
ATOM 664 N N . MET A 1 89 ? 8.255 49.510 7.367 1.00 39.41 89 MET A N 1
ATOM 665 C CA . MET A 1 89 ? 7.911 48.964 6.053 1.00 39.41 89 MET A CA 1
ATOM 666 C C . MET A 1 89 ? 7.593 47.467 6.134 1.00 39.41 89 MET A C 1
ATOM 668 O O . MET A 1 89 ? 8.468 46.648 6.385 1.00 39.41 89 MET A O 1
ATOM 672 N N . ILE A 1 90 ? 6.310 47.179 5.898 1.00 50.81 90 ILE A N 1
ATOM 673 C CA . ILE A 1 90 ? 5.757 46.084 5.086 1.00 50.81 90 ILE A CA 1
ATOM 674 C C . ILE A 1 90 ? 6.372 44.701 5.348 1.00 50.81 90 ILE A C 1
ATOM 676 O O . ILE A 1 90 ? 7.338 44.276 4.719 1.00 50.81 90 ILE A O 1
ATOM 680 N N . GLU A 1 91 ? 5.734 43.970 6.259 1.00 42.22 91 GLU A N 1
ATOM 681 C CA . GLU A 1 91 ? 5.988 42.560 6.547 1.00 42.22 91 GLU A CA 1
ATOM 682 C C . GLU A 1 91 ? 5.177 41.658 5.592 1.00 42.22 91 GLU A C 1
ATOM 684 O O . GLU A 1 91 ? 4.357 40.849 6.004 1.00 42.22 91 GLU A O 1
ATOM 689 N N . GLU A 1 92 ? 5.400 41.793 4.287 1.00 49.75 92 GLU A N 1
ATOM 690 C CA . GLU A 1 92 ? 4.921 40.848 3.272 1.00 49.75 92 GLU A CA 1
ATOM 691 C C . GLU A 1 92 ? 6.098 40.549 2.341 1.00 49.75 92 GLU A C 1
ATOM 693 O O . GLU A 1 92 ? 6.422 41.387 1.516 1.00 49.75 92 GLU A O 1
ATOM 698 N N . ASP A 1 93 ? 6.804 39.420 2.556 1.00 47.72 93 ASP A N 1
ATOM 699 C CA . ASP A 1 93 ? 7.515 38.646 1.498 1.00 47.72 93 ASP A CA 1
ATOM 700 C C . ASP A 1 93 ? 8.481 37.539 1.993 1.00 47.72 93 ASP A C 1
ATOM 702 O O . ASP A 1 93 ? 9.057 36.785 1.204 1.00 47.72 93 ASP A O 1
ATOM 706 N N . LEU A 1 94 ? 8.618 37.293 3.300 1.00 47.72 94 LEU A N 1
ATOM 707 C CA . LEU A 1 94 ? 9.499 36.219 3.817 1.00 47.72 94 LEU A CA 1
ATOM 708 C C . LEU A 1 94 ? 8.914 34.789 3.755 1.00 47.72 94 LEU A C 1
ATOM 710 O O . LEU A 1 94 ? 9.542 33.826 4.215 1.00 47.72 94 LEU A O 1
ATOM 714 N N . VAL A 1 95 ? 7.732 34.605 3.163 1.00 49.47 95 VAL A N 1
ATOM 715 C CA . VAL A 1 95 ? 7.037 33.305 3.116 1.00 49.47 95 VAL A CA 1
ATOM 716 C C . VAL A 1 95 ? 7.617 32.374 2.037 1.00 49.47 95 VAL A C 1
ATOM 718 O O . VAL A 1 95 ? 7.727 31.166 2.263 1.00 49.47 95 VAL A O 1
ATOM 721 N N . ALA A 1 96 ? 8.060 32.899 0.891 1.00 46.47 96 ALA A N 1
ATOM 722 C CA . ALA A 1 96 ? 8.597 32.100 -0.218 1.00 46.47 96 ALA A CA 1
ATOM 723 C C . ALA A 1 96 ? 9.882 31.295 0.115 1.00 46.47 96 ALA A C 1
ATOM 725 O O . ALA A 1 96 ? 9.905 30.085 -0.148 1.00 46.47 96 ALA A O 1
ATOM 726 N N . PRO A 1 97 ? 10.930 31.864 0.752 1.00 46.38 97 PRO A N 1
ATOM 727 C CA . PRO A 1 97 ? 12.160 31.115 1.038 1.00 46.38 97 PRO A CA 1
ATOM 728 C C . PRO A 1 97 ? 11.967 30.005 2.086 1.00 46.38 97 PRO A C 1
ATOM 730 O O . PRO A 1 97 ? 12.614 28.956 2.012 1.00 46.38 97 PRO A O 1
ATOM 733 N N . ARG A 1 98 ? 11.024 30.164 3.028 1.00 50.28 98 ARG A N 1
ATOM 734 C CA . ARG A 1 98 ? 10.701 29.120 4.020 1.00 50.28 98 ARG A CA 1
ATOM 735 C C . ARG A 1 98 ? 9.999 27.914 3.386 1.00 50.28 98 ARG A C 1
ATOM 737 O O . ARG A 1 98 ? 10.306 26.777 3.753 1.00 50.28 98 ARG A O 1
ATOM 744 N N . LYS A 1 99 ? 9.122 28.138 2.395 1.00 50.84 99 LYS A N 1
ATOM 745 C CA . LYS A 1 99 ? 8.458 27.061 1.636 1.00 50.84 99 LYS A CA 1
ATOM 746 C C . LYS A 1 99 ? 9.479 26.173 0.907 1.00 50.84 99 LYS A C 1
ATOM 748 O O . LYS A 1 99 ? 9.396 24.948 0.996 1.00 50.84 99 LYS A O 1
ATOM 753 N N . PHE A 1 100 ? 10.497 26.771 0.284 1.00 43.53 100 PHE A N 1
ATOM 754 C CA . PHE A 1 100 ? 11.532 26.049 -0.471 1.00 43.53 100 PHE A CA 1
ATOM 755 C C . PHE A 1 100 ? 12.443 25.169 0.414 1.00 43.53 100 PHE A C 1
ATOM 757 O O . PHE A 1 100 ? 12.737 24.014 0.087 1.00 43.53 100 PHE A O 1
ATOM 764 N N . ILE A 1 101 ? 12.849 25.662 1.590 1.00 50.09 101 ILE A N 1
ATOM 765 C CA . ILE A 1 101 ? 13.703 24.910 2.534 1.00 50.09 101 ILE A CA 1
ATOM 766 C C . ILE A 1 101 ? 12.953 23.718 3.160 1.00 50.09 101 ILE A C 1
ATOM 768 O O . ILE A 1 101 ? 13.530 22.664 3.436 1.00 50.09 101 ILE A O 1
ATOM 772 N N . ILE A 1 102 ? 11.646 23.855 3.381 1.00 52.19 102 ILE A N 1
ATOM 773 C CA . ILE A 1 102 ? 10.820 22.787 3.951 1.00 52.19 102 ILE A CA 1
ATOM 774 C C . ILE A 1 102 ? 10.554 21.681 2.926 1.00 52.19 102 ILE A C 1
ATOM 776 O O . ILE A 1 102 ? 10.754 20.504 3.245 1.00 52.19 102 ILE A O 1
ATOM 780 N N . LEU A 1 103 ? 10.159 22.052 1.704 1.00 43.53 103 LEU A N 1
ATOM 781 C CA . LEU A 1 103 ? 9.948 21.097 0.615 1.00 43.53 103 LEU A CA 1
ATOM 782 C C . LEU A 1 103 ? 11.235 20.328 0.313 1.00 43.53 103 LEU A C 1
ATOM 784 O O . LEU A 1 103 ? 11.190 19.107 0.208 1.00 43.53 103 LEU A O 1
ATOM 788 N N . SER A 1 104 ? 12.394 20.994 0.301 1.00 36.50 104 SER A N 1
ATOM 789 C CA . SER A 1 104 ? 13.679 20.321 0.075 1.00 36.50 104 SER A CA 1
ATOM 790 C C . SER A 1 104 ? 14.029 19.291 1.156 1.00 36.50 104 SER A C 1
ATOM 792 O O . SER A 1 104 ? 14.495 18.212 0.812 1.00 36.50 104 SER A O 1
ATOM 794 N N . ARG A 1 105 ? 13.744 19.518 2.448 1.00 48.41 105 ARG A N 1
ATOM 795 C CA . ARG A 1 105 ? 13.990 18.499 3.498 1.00 48.41 105 ARG A CA 1
ATOM 796 C C . ARG A 1 105 ? 13.040 17.299 3.419 1.00 48.41 105 ARG A C 1
ATOM 798 O O . ARG A 1 105 ? 13.472 16.165 3.634 1.00 48.41 105 ARG A O 1
ATOM 805 N N . ILE A 1 106 ? 11.761 17.531 3.116 1.00 51.12 106 ILE A N 1
ATOM 806 C CA . ILE A 1 106 ? 10.769 16.454 2.952 1.00 51.12 106 ILE A CA 1
ATOM 807 C C . ILE A 1 106 ? 11.114 15.627 1.714 1.00 51.12 106 ILE A C 1
ATOM 809 O O . ILE A 1 106 ? 11.228 14.402 1.817 1.00 51.12 106 ILE A O 1
ATOM 813 N N . LEU A 1 107 ? 11.394 16.306 0.598 1.00 49.59 107 LEU A N 1
ATOM 814 C CA . LEU A 1 107 ? 11.885 15.694 -0.629 1.00 49.59 107 LEU A CA 1
ATOM 815 C C . LEU A 1 107 ? 13.178 14.929 -0.372 1.00 49.59 107 LEU A C 1
ATOM 817 O O . LEU A 1 107 ? 13.278 13.813 -0.831 1.00 49.59 107 LEU A O 1
ATOM 821 N N . VAL A 1 108 ? 14.129 15.414 0.431 1.00 51.88 108 VAL A N 1
ATOM 822 C CA . VAL A 1 108 ? 15.338 14.635 0.769 1.00 51.88 108 VAL A CA 1
ATOM 823 C C . VAL A 1 108 ? 15.000 13.338 1.516 1.00 51.88 108 VAL A C 1
ATOM 825 O O . VAL A 1 108 ? 15.578 12.296 1.216 1.00 51.88 108 VAL A O 1
ATOM 828 N N . SER A 1 109 ? 14.047 13.346 2.454 1.00 59.12 109 SER A N 1
ATOM 829 C CA . SER A 1 109 ? 13.662 12.121 3.176 1.00 59.12 109 SER A CA 1
ATOM 830 C C . SER A 1 109 ? 12.960 11.086 2.283 1.00 59.12 109 SER A C 1
ATOM 832 O O . SER A 1 109 ? 13.237 9.895 2.408 1.00 59.12 109 SER A O 1
ATOM 834 N N . HIS A 1 110 ? 12.095 11.530 1.364 1.00 57.72 110 HIS A N 1
ATOM 835 C CA . HIS A 1 110 ? 11.350 10.651 0.457 1.00 57.72 110 HIS A CA 1
ATOM 836 C C . HIS A 1 110 ? 12.154 10.292 -0.807 1.00 57.72 110 HIS A C 1
ATOM 838 O O . HIS A 1 110 ? 12.125 9.161 -1.277 1.00 57.72 110 HIS A O 1
ATOM 844 N N . ASN A 1 111 ? 12.992 11.193 -1.311 1.00 58.41 111 ASN A N 1
ATOM 845 C CA . ASN A 1 111 ? 13.960 10.881 -2.362 1.00 58.41 111 ASN A CA 1
ATOM 846 C C . ASN A 1 111 ? 14.978 9.859 -1.862 1.00 58.41 111 ASN A C 1
ATOM 848 O O . ASN A 1 111 ? 15.437 9.037 -2.644 1.00 58.41 111 ASN A O 1
ATOM 852 N N . ASN A 1 112 ? 15.286 9.834 -0.560 1.00 68.81 112 ASN A N 1
ATOM 853 C CA . ASN A 1 112 ? 16.093 8.763 0.014 1.00 68.81 112 ASN A CA 1
ATOM 854 C C . ASN A 1 112 ? 15.385 7.400 -0.028 1.00 68.81 112 ASN A C 1
ATOM 856 O O . ASN A 1 112 ? 16.073 6.398 -0.206 1.00 68.81 112 ASN A O 1
ATOM 860 N N . SER A 1 113 ? 14.056 7.310 0.125 1.00 67.62 113 SER A N 1
ATOM 861 C CA . SER A 1 113 ? 13.349 6.025 -0.017 1.00 67.62 113 SER A CA 1
ATOM 862 C C . SER A 1 113 ? 13.273 5.580 -1.476 1.00 67.62 113 SER A C 1
ATOM 864 O O . SER A 1 113 ? 13.552 4.412 -1.745 1.00 67.62 113 SER A O 1
ATOM 866 N N . LEU A 1 114 ? 12.992 6.497 -2.408 1.00 73.00 114 LEU A N 1
ATOM 867 C CA . LEU A 1 114 ? 13.003 6.215 -3.847 1.00 73.00 114 LEU A CA 1
ATOM 868 C C . LEU A 1 114 ? 14.397 5.784 -4.321 1.00 73.00 114 LEU A C 1
ATOM 870 O O . LEU A 1 114 ? 14.547 4.705 -4.880 1.00 73.00 114 LEU A O 1
ATOM 874 N N . LEU A 1 115 ? 15.435 6.553 -3.980 1.00 74.12 115 LEU A N 1
ATOM 875 C CA . LEU A 1 115 ? 16.823 6.232 -4.314 1.00 74.12 115 LEU A CA 1
ATOM 876 C C . LEU A 1 115 ? 17.254 4.893 -3.709 1.00 74.12 115 LEU A C 1
ATOM 878 O O . LEU A 1 115 ? 17.928 4.108 -4.365 1.00 74.12 115 LEU A O 1
ATOM 882 N N . ARG A 1 116 ? 16.864 4.593 -2.463 1.00 71.81 116 ARG A N 1
ATOM 883 C CA . ARG A 1 116 ? 17.140 3.282 -1.851 1.00 71.81 116 ARG A CA 1
ATOM 884 C C . ARG A 1 116 ? 16.415 2.154 -2.571 1.00 71.81 116 ARG A C 1
ATOM 886 O O . ARG A 1 116 ? 17.005 1.091 -2.738 1.00 71.81 116 ARG A O 1
ATOM 893 N N . SER A 1 117 ? 15.170 2.377 -2.984 1.00 71.94 117 SER A N 1
ATOM 894 C CA . SER A 1 117 ? 14.411 1.424 -3.791 1.00 71.94 117 SER A CA 1
ATOM 895 C C . SER A 1 117 ? 15.091 1.185 -5.141 1.00 71.94 117 SER A C 1
ATOM 897 O O . SER A 1 117 ? 15.270 0.038 -5.542 1.00 71.94 117 SER A O 1
ATOM 899 N N . ASP A 1 118 ? 15.569 2.244 -5.795 1.00 75.88 118 ASP A N 1
ATOM 900 C CA . ASP A 1 118 ? 16.303 2.169 -7.061 1.00 75.88 118 ASP A CA 1
ATOM 901 C C . ASP A 1 118 ? 17.641 1.463 -6.924 1.00 75.88 118 ASP A C 1
ATOM 903 O O . ASP A 1 118 ? 17.951 0.585 -7.722 1.00 75.88 118 ASP A O 1
ATOM 907 N N . LEU A 1 119 ? 18.404 1.768 -5.877 1.00 69.94 119 LEU A N 1
ATOM 908 C CA . LEU A 1 119 ? 19.652 1.074 -5.578 1.00 69.94 119 LEU A CA 1
ATOM 909 C C . LEU A 1 119 ? 19.413 -0.411 -5.266 1.00 69.94 119 LEU A C 1
ATOM 911 O O . LEU A 1 119 ? 20.176 -1.262 -5.723 1.00 69.94 119 LEU A O 1
ATOM 915 N N . ALA A 1 120 ? 18.352 -0.740 -4.522 1.00 69.31 120 ALA A N 1
ATOM 916 C CA . ALA A 1 120 ? 17.986 -2.124 -4.231 1.00 69.31 120 ALA A CA 1
ATOM 917 C C . ALA A 1 120 ? 17.573 -2.876 -5.504 1.00 69.31 120 ALA A C 1
ATOM 919 O O . ALA A 1 120 ? 18.027 -3.995 -5.738 1.00 69.31 120 ALA A O 1
ATOM 920 N N . TYR A 1 121 ? 16.760 -2.245 -6.348 1.00 70.50 121 TYR A N 1
ATOM 921 C CA . TYR A 1 121 ? 16.298 -2.813 -7.609 1.00 70.50 121 TYR A CA 1
ATOM 922 C C . TYR A 1 121 ? 17.434 -2.994 -8.623 1.00 70.50 121 TYR A C 1
ATOM 924 O O . TYR A 1 121 ? 17.547 -4.053 -9.238 1.00 70.50 121 TYR A O 1
ATOM 932 N N . ALA A 1 122 ? 18.317 -2.002 -8.754 1.00 69.31 122 ALA A N 1
ATOM 933 C CA . ALA A 1 122 ? 19.528 -2.083 -9.568 1.00 69.31 122 ALA A CA 1
ATOM 934 C C . ALA A 1 122 ? 20.425 -3.246 -9.117 1.00 69.31 122 ALA A C 1
ATOM 936 O O . ALA A 1 122 ? 20.925 -4.014 -9.936 1.00 69.31 122 ALA A O 1
ATOM 937 N N . GLY A 1 123 ? 20.567 -3.438 -7.800 1.00 61.03 123 GLY A N 1
ATOM 938 C CA . GLY A 1 123 ? 21.301 -4.570 -7.238 1.00 61.03 123 GLY A CA 1
ATOM 939 C C . GLY A 1 123 ? 20.686 -5.937 -7.564 1.00 61.03 123 GLY A C 1
ATOM 940 O O . GLY A 1 123 ? 21.426 -6.902 -7.738 1.00 61.03 123 GLY A O 1
ATOM 941 N N . LEU A 1 124 ? 19.356 -6.033 -7.662 1.00 60.69 124 LEU A N 1
ATOM 942 C CA . LEU A 1 124 ? 18.649 -7.279 -7.995 1.00 60.69 124 LEU A CA 1
ATOM 943 C C . LEU A 1 124 ? 18.697 -7.604 -9.488 1.00 60.69 124 LEU A C 1
ATOM 945 O O . LEU A 1 124 ? 18.873 -8.759 -9.863 1.00 60.69 124 LEU A O 1
ATOM 949 N N . THR A 1 125 ? 18.535 -6.589 -10.330 1.00 66.75 125 THR A N 1
ATOM 950 C CA . THR A 1 125 ? 18.480 -6.737 -11.792 1.00 66.75 125 THR A CA 1
ATOM 951 C C . THR A 1 125 ? 19.856 -6.693 -12.450 1.00 66.75 125 THR A C 1
ATOM 953 O O . THR A 1 125 ? 19.949 -6.862 -13.662 1.00 66.75 125 THR A O 1
ATOM 956 N N . LEU A 1 126 ? 20.918 -6.417 -11.678 1.00 67.94 126 LEU A N 1
ATOM 957 C CA . LEU A 1 126 ? 22.274 -6.128 -12.171 1.00 67.94 126 LEU A CA 1
ATOM 958 C C . LEU A 1 126 ? 22.309 -5.013 -13.232 1.00 67.94 126 LEU A C 1
ATOM 960 O O . LEU A 1 126 ? 23.287 -4.854 -13.960 1.00 67.94 126 LEU A O 1
ATOM 964 N N . SER A 1 127 ? 21.238 -4.227 -13.307 1.00 63.81 127 SER A N 1
ATOM 965 C CA . SER A 1 127 ? 21.076 -3.124 -14.239 1.00 63.81 127 SER A CA 1
ATOM 966 C C . SER A 1 127 ? 21.531 -1.849 -13.545 1.00 63.81 127 SER A C 1
ATOM 968 O O . SER A 1 127 ? 21.292 -1.671 -12.348 1.00 63.81 127 SER A O 1
ATOM 970 N N . LYS A 1 128 ? 22.192 -0.937 -14.268 1.00 60.66 128 LYS A N 1
ATOM 971 C CA . LYS A 1 128 ? 22.471 0.393 -13.706 1.00 60.66 128 LYS A CA 1
ATOM 972 C C . LYS A 1 128 ? 21.136 1.029 -13.296 1.00 60.66 128 LYS A C 1
ATOM 974 O O . LYS A 1 128 ? 20.168 0.875 -14.043 1.00 60.66 128 LYS A O 1
ATOM 979 N N . PRO A 1 129 ? 21.063 1.718 -12.140 1.00 57.09 129 PRO A N 1
ATOM 980 C CA . PRO A 1 129 ? 19.865 2.462 -11.790 1.00 57.09 129 PRO A CA 1
ATOM 981 C C . PRO A 1 129 ? 19.563 3.403 -12.953 1.00 57.09 129 PRO A C 1
ATOM 983 O O . PRO A 1 129 ? 20.403 4.226 -13.328 1.00 57.09 129 PRO A O 1
ATOM 986 N N . TYR A 1 130 ? 18.403 3.207 -13.573 1.00 52.44 130 TYR A N 1
ATOM 987 C CA . TYR A 1 130 ? 17.924 4.105 -14.605 1.00 52.44 130 TYR A CA 1
ATOM 988 C C . TYR A 1 130 ? 17.536 5.388 -13.887 1.00 52.44 130 TYR A C 1
ATOM 990 O O . TYR A 1 130 ? 16.462 5.496 -13.301 1.00 52.44 130 TYR A O 1
ATOM 998 N N . PHE A 1 131 ? 18.450 6.352 -13.877 1.00 54.00 131 PHE A N 1
ATOM 999 C CA . PHE A 1 131 ? 18.047 7.724 -13.646 1.00 54.00 131 PHE A CA 1
ATOM 1000 C C . PHE A 1 131 ? 17.118 8.071 -14.799 1.00 54.00 131 PHE A C 1
ATOM 1002 O O . PHE A 1 131 ? 17.458 7.816 -15.959 1.00 54.00 131 PHE A O 1
ATOM 1009 N N . LEU A 1 132 ? 15.922 8.562 -14.474 1.00 46.38 132 LEU A N 1
ATOM 1010 C CA . LEU A 1 132 ? 15.002 9.061 -15.485 1.00 46.38 132 LEU A CA 1
ATOM 1011 C C . LEU A 1 132 ? 15.794 9.958 -16.443 1.00 46.38 132 LEU A C 1
ATOM 1013 O O . LEU A 1 132 ? 16.540 10.823 -15.965 1.00 46.38 132 LEU A O 1
ATOM 1017 N N . PRO A 1 133 ? 15.668 9.756 -17.767 1.00 42.44 133 PRO A N 1
ATOM 1018 C CA . PRO A 1 133 ? 16.098 10.769 -18.709 1.00 42.44 133 PRO A CA 1
ATOM 1019 C C . PRO A 1 133 ? 15.532 12.107 -18.230 1.00 42.44 133 PRO A C 1
ATOM 1021 O O . PRO A 1 133 ? 14.384 12.175 -17.793 1.00 42.44 133 PRO A O 1
ATOM 1024 N N . THR A 1 134 ? 16.309 13.183 -18.312 1.00 43.75 134 THR A N 1
ATOM 1025 C CA . THR A 1 134 ? 15.782 14.539 -18.077 1.00 43.75 134 THR A CA 1
ATOM 1026 C C . THR A 1 134 ? 14.675 14.910 -19.073 1.00 43.75 134 THR A C 1
ATOM 1028 O O . THR A 1 134 ? 14.062 15.965 -18.947 1.00 43.75 134 THR A O 1
ATOM 1031 N N . GLU A 1 135 ? 14.423 14.052 -20.063 1.00 40.38 135 GLU A N 1
ATOM 1032 C CA . GLU A 1 135 ? 13.401 14.196 -21.087 1.00 40.38 135 GLU A CA 1
ATOM 1033 C C . GLU A 1 135 ? 12.062 13.555 -20.661 1.00 40.38 135 GLU A C 1
ATOM 1035 O O . GLU A 1 135 ? 12.043 12.476 -20.061 1.00 40.38 135 GLU A O 1
ATOM 1040 N N . PRO A 1 136 ? 10.921 14.197 -20.968 1.00 47.88 136 PRO A N 1
ATOM 1041 C CA . PRO A 1 136 ? 9.604 13.774 -20.501 1.00 47.88 136 PRO A CA 1
ATOM 1042 C C . PRO A 1 136 ? 9.135 12.451 -21.131 1.00 47.88 136 PRO A C 1
ATOM 1044 O O . PRO A 1 136 ? 9.191 12.253 -22.344 1.00 47.88 136 PRO A O 1
ATOM 1047 N N . ILE A 1 137 ? 8.577 11.566 -20.300 1.00 48.56 137 ILE A N 1
ATOM 1048 C CA . ILE A 1 137 ? 7.919 10.324 -20.735 1.00 48.56 137 ILE A CA 1
ATOM 1049 C C . ILE A 1 137 ? 6.482 10.644 -21.142 1.00 48.56 137 ILE A C 1
ATOM 1051 O O . ILE A 1 137 ? 5.698 11.133 -20.323 1.00 48.56 137 ILE A O 1
ATOM 1055 N N . ARG A 1 138 ? 6.116 10.328 -22.387 1.00 53.31 138 ARG A N 1
ATOM 1056 C CA . ARG A 1 138 ? 4.765 10.566 -22.911 1.00 53.31 138 ARG A CA 1
ATOM 1057 C C . ARG A 1 138 ? 3.705 9.750 -22.120 1.00 53.31 138 ARG A C 1
ATOM 1059 O O . ARG A 1 138 ? 3.965 8.600 -21.758 1.00 53.31 138 ARG A O 1
ATOM 1066 N N . PRO A 1 139 ? 2.527 10.318 -21.796 1.00 52.31 139 PRO A N 1
ATOM 1067 C CA . PRO A 1 139 ? 1.382 9.599 -21.225 1.00 52.31 139 PRO A CA 1
ATOM 1068 C C . PRO A 1 139 ? 0.959 8.384 -22.063 1.00 52.31 139 PRO A C 1
ATOM 1070 O O . PRO A 1 139 ? 1.085 8.409 -23.284 1.00 52.31 139 PRO A O 1
ATOM 1073 N N . ILE A 1 140 ? 0.383 7.359 -21.417 1.00 45.03 140 ILE A N 1
ATOM 1074 C CA . ILE A 1 140 ? -0.069 6.104 -22.062 1.00 45.03 140 ILE A CA 1
ATOM 1075 C C . ILE A 1 140 ? -1.030 6.382 -23.226 1.00 45.03 140 ILE A C 1
ATOM 1077 O O . ILE A 1 140 ? -0.908 5.786 -24.292 1.00 45.03 140 ILE A O 1
ATOM 1081 N N . SER A 1 141 ? -1.946 7.331 -23.030 1.00 48.56 141 SER A N 1
ATOM 1082 C CA . SER A 1 141 ? -2.906 7.760 -24.048 1.00 48.56 141 SER A CA 1
ATOM 1083 C C . SER A 1 141 ? -2.239 8.380 -25.275 1.00 48.56 141 SER A C 1
ATOM 1085 O O . SER A 1 141 ? -2.753 8.235 -26.370 1.00 48.56 141 SER A O 1
ATOM 1087 N N . GLN A 1 142 ? -1.079 9.022 -25.118 1.00 53.34 142 GLN A N 1
ATOM 1088 C CA . GLN A 1 142 ? -0.378 9.714 -26.205 1.00 53.34 142 GLN A CA 1
ATOM 1089 C C . GLN A 1 142 ? 0.600 8.816 -26.969 1.00 53.34 142 GLN A C 1
ATOM 1091 O O . GLN A 1 142 ? 0.966 9.130 -28.099 1.00 53.34 142 GLN A O 1
ATOM 1096 N N . VAL A 1 143 ? 1.053 7.711 -26.369 1.00 54.28 143 VAL A N 1
ATOM 1097 C CA . VAL A 1 143 ? 1.913 6.728 -27.052 1.00 54.28 143 VAL A CA 1
ATOM 1098 C C . VAL A 1 143 ? 1.130 5.958 -28.121 1.00 54.28 143 VAL A C 1
ATOM 1100 O O . VAL A 1 143 ? 1.713 5.544 -29.118 1.00 54.28 143 VAL A O 1
ATOM 1103 N N . LEU A 1 144 ? -0.188 5.824 -27.956 1.00 51.47 144 LEU A N 1
ATOM 1104 C CA . LEU A 1 144 ? -1.058 5.160 -28.928 1.00 51.47 144 LEU A CA 1
ATOM 1105 C C . LEU A 1 144 ? -1.355 6.017 -30.176 1.00 51.47 144 LEU A C 1
ATOM 1107 O O . LEU A 1 144 ? -1.696 5.452 -31.209 1.00 51.47 144 LEU A O 1
ATOM 1111 N N . ASP A 1 145 ? -1.134 7.336 -30.126 1.00 45.25 145 ASP A N 1
ATOM 1112 C CA . ASP A 1 145 ? -1.589 8.277 -31.167 1.00 45.25 145 ASP A CA 1
ATOM 1113 C C . ASP A 1 145 ? -0.484 8.786 -32.127 1.00 45.25 145 ASP A C 1
ATOM 1115 O O . ASP A 1 145 ? -0.693 9.724 -32.892 1.00 45.25 145 ASP A O 1
ATOM 1119 N N . GLY A 1 146 ? 0.704 8.174 -32.140 1.00 47.09 146 GLY A N 1
ATOM 1120 C CA . GLY A 1 146 ? 1.634 8.203 -33.288 1.00 47.09 146 GLY A CA 1
ATOM 1121 C C . GLY A 1 146 ? 2.243 9.540 -33.769 1.00 47.09 146 GLY A C 1
ATOM 1122 O O . GLY A 1 146 ? 3.040 9.517 -34.703 1.00 47.09 146 GLY A O 1
ATOM 1123 N N . SER A 1 147 ? 1.950 10.700 -33.174 1.00 48.19 147 SER A N 1
ATOM 1124 C CA . SER A 1 147 ? 2.462 11.996 -33.662 1.00 48.19 147 SER A CA 1
ATOM 1125 C C . SER A 1 147 ? 3.735 12.454 -32.931 1.00 48.19 147 SER A C 1
ATOM 1127 O O . SER A 1 147 ? 3.836 12.381 -31.703 1.00 48.19 147 SER A O 1
ATOM 1129 N N . SER A 1 148 ? 4.751 12.912 -33.674 1.00 49.59 148 SER A N 1
ATOM 1130 C CA . SER A 1 148 ? 6.078 13.253 -33.140 1.00 49.59 148 SER A CA 1
ATOM 1131 C C . SER A 1 148 ? 6.533 14.654 -33.558 1.00 49.59 148 SER A C 1
ATOM 1133 O O . SER A 1 148 ? 6.818 14.896 -34.725 1.00 49.59 148 SER A O 1
ATOM 1135 N N . ALA A 1 149 ? 6.658 15.560 -32.583 1.00 45.00 149 ALA A N 1
ATOM 1136 C CA . ALA A 1 149 ? 7.466 16.777 -32.665 1.00 45.00 149 ALA A CA 1
ATOM 1137 C C . ALA A 1 149 ? 7.962 17.148 -31.254 1.00 45.00 149 ALA A C 1
ATOM 1139 O O . ALA A 1 149 ? 7.167 17.303 -30.327 1.00 45.00 149 ALA A O 1
ATOM 1140 N N . THR A 1 150 ? 9.280 17.244 -31.069 1.00 44.03 150 THR A N 1
ATOM 1141 C CA . THR A 1 150 ? 9.950 17.412 -29.769 1.00 44.03 150 THR A CA 1
ATOM 1142 C C . THR A 1 150 ? 10.456 18.845 -29.574 1.00 44.03 150 THR A C 1
ATOM 1144 O O . THR A 1 150 ? 11.461 19.250 -30.150 1.00 44.03 150 THR A O 1
ATOM 1147 N N . LYS A 1 151 ? 9.786 19.608 -28.700 1.00 42.53 151 LYS A N 1
ATOM 1148 C CA . LYS A 1 151 ? 10.371 20.753 -27.980 1.00 42.53 151 LYS A CA 1
ATOM 1149 C C . LYS A 1 151 ? 10.654 20.318 -26.542 1.00 42.53 151 LYS A C 1
ATOM 1151 O O . LYS A 1 151 ? 9.800 19.700 -25.911 1.00 42.53 151 LYS A O 1
ATOM 1156 N N . HIS A 1 152 ? 11.845 20.647 -26.041 1.00 40.22 152 HIS A N 1
ATOM 1157 C CA . HIS A 1 152 ? 12.238 20.458 -24.642 1.00 40.22 152 HIS A CA 1
ATOM 1158 C C . HIS A 1 152 ? 11.401 21.391 -23.761 1.00 40.22 152 HIS A C 1
ATOM 1160 O O . HIS A 1 152 ? 11.655 22.590 -23.675 1.00 40.22 152 HIS A O 1
ATOM 1166 N N . ILE A 1 153 ? 10.350 20.831 -23.171 1.00 37.66 153 ILE A N 1
ATOM 1167 C CA . ILE A 1 153 ? 9.507 21.473 -22.170 1.00 37.66 153 ILE A CA 1
ATOM 1168 C C . ILE A 1 153 ? 9.856 20.783 -20.853 1.00 37.66 153 ILE A C 1
ATOM 1170 O O . ILE A 1 153 ? 9.635 19.581 -20.699 1.00 37.66 153 ILE A O 1
ATOM 1174 N N . SER A 1 154 ? 10.398 21.530 -19.896 1.00 36.41 154 SER A N 1
ATOM 1175 C CA . SER A 1 154 ? 10.381 21.142 -18.488 1.00 36.41 154 SER A CA 1
ATOM 1176 C C . SER A 1 154 ? 8.926 21.185 -18.027 1.00 36.41 154 SER A C 1
ATOM 1178 O O . SER A 1 154 ? 8.430 22.207 -17.560 1.00 36.41 154 SER A O 1
ATOM 1180 N N . ILE A 1 155 ? 8.201 20.088 -18.258 1.00 45.84 155 ILE A N 1
ATOM 1181 C CA . ILE A 1 155 ? 6.782 20.005 -17.924 1.00 45.84 155 ILE A CA 1
ATOM 1182 C C . ILE A 1 155 ? 6.673 19.818 -16.406 1.00 45.84 155 ILE A C 1
ATOM 1184 O O . ILE A 1 155 ? 7.175 18.816 -15.887 1.00 45.84 155 ILE A O 1
ATOM 1188 N N . PRO A 1 156 ? 6.006 20.728 -15.675 1.00 51.09 156 PRO A N 1
ATOM 1189 C CA . PRO A 1 156 ? 5.496 20.388 -14.359 1.00 51.09 156 PRO A CA 1
ATOM 1190 C C . PRO A 1 156 ? 4.519 19.232 -14.564 1.00 51.09 156 PRO A C 1
ATOM 1192 O O . PRO A 1 156 ? 3.514 19.397 -15.256 1.00 51.09 156 PRO A O 1
ATOM 1195 N N . PHE A 1 157 ? 4.839 18.042 -14.043 1.00 54.22 157 PHE A N 1
ATOM 1196 C CA . PHE A 1 157 ? 3.904 16.919 -14.084 1.00 54.22 157 PHE A CA 1
ATOM 1197 C C . PHE A 1 157 ? 2.547 17.427 -13.584 1.00 54.22 157 PHE A C 1
ATOM 1199 O O . PHE A 1 157 ? 2.507 18.014 -12.497 1.00 54.22 157 PHE A O 1
ATOM 1206 N N . PRO A 1 158 ? 1.462 17.280 -14.366 1.00 57.34 158 PRO A N 1
ATOM 1207 C CA . PRO A 1 158 ? 0.163 17.755 -13.926 1.00 57.34 158 PRO A CA 1
ATOM 1208 C C . PRO A 1 158 ? -0.150 17.100 -12.576 1.00 57.34 158 PRO A C 1
ATOM 1210 O O . PRO A 1 158 ? 0.150 15.907 -12.411 1.00 57.34 158 PRO A O 1
ATOM 1213 N N . PRO A 1 159 ? -0.694 17.853 -11.600 1.00 59.91 159 PRO A N 1
ATOM 1214 C CA . PRO A 1 159 ? -1.011 17.314 -10.287 1.00 59.91 159 PRO A CA 1
ATOM 1215 C C . PRO A 1 159 ? -1.958 16.134 -10.485 1.00 59.91 159 PRO A C 1
ATOM 1217 O O . PRO A 1 159 ? -3.111 16.292 -10.874 1.00 59.91 159 PRO A O 1
ATOM 1220 N N . SER A 1 160 ? -1.420 14.931 -10.312 1.00 77.50 160 SER A N 1
ATOM 1221 C CA . SER A 1 160 ? -2.173 13.698 -10.491 1.00 77.50 160 SER A CA 1
ATOM 1222 C C . SER A 1 160 ? -2.952 13.467 -9.208 1.00 77.50 160 SER A C 1
ATOM 1224 O O . SER A 1 160 ? -2.384 13.564 -8.116 1.00 77.50 160 SER A O 1
ATOM 1226 N N . THR A 1 161 ? -4.247 13.183 -9.311 1.00 88.88 161 THR A N 1
ATOM 1227 C CA . THR A 1 161 ? -5.012 12.834 -8.115 1.00 88.88 161 THR A CA 1
ATOM 1228 C C . THR A 1 161 ? -4.564 11.457 -7.615 1.00 88.88 161 THR A C 1
ATOM 1230 O O . THR A 1 161 ? -4.080 10.626 -8.387 1.00 88.88 161 THR A O 1
ATOM 1233 N N . MET A 1 162 ? -4.739 11.171 -6.320 1.00 91.19 162 MET A N 1
ATOM 1234 C CA . MET A 1 162 ? -4.465 9.830 -5.772 1.00 91.19 162 MET A CA 1
ATOM 1235 C C . MET A 1 162 ? -5.231 8.735 -6.535 1.00 91.19 162 MET A C 1
ATOM 1237 O O . MET A 1 162 ? -4.735 7.626 -6.722 1.00 91.19 162 MET A O 1
ATOM 1241 N N . LEU A 1 163 ? -6.426 9.062 -7.026 1.00 91.06 163 LEU A N 1
ATOM 1242 C CA . LEU A 1 163 ? -7.264 8.157 -7.797 1.00 91.06 163 LEU A CA 1
ATOM 1243 C C . LEU A 1 163 ? -6.677 7.850 -9.186 1.00 91.06 163 LEU A C 1
ATOM 1245 O O . LEU A 1 163 ? -6.754 6.707 -9.638 1.00 91.06 163 LEU A O 1
ATOM 1249 N N . ASP A 1 164 ? -6.031 8.821 -9.835 1.00 91.88 164 ASP A N 1
ATOM 1250 C CA . ASP A 1 164 ? -5.317 8.596 -11.101 1.00 91.88 164 ASP A CA 1
ATOM 1251 C C . ASP A 1 164 ? -4.110 7.677 -10.900 1.00 91.88 164 ASP A C 1
ATOM 1253 O O . ASP A 1 164 ? -3.913 6.728 -11.661 1.00 91.88 164 ASP A O 1
ATOM 1257 N N . ILE A 1 165 ? -3.358 7.903 -9.820 1.00 93.50 165 ILE A N 1
ATOM 1258 C CA . ILE A 1 165 ? -2.226 7.057 -9.428 1.00 93.50 165 ILE A CA 1
ATOM 1259 C C . ILE A 1 165 ? -2.700 5.618 -9.161 1.00 93.50 165 ILE A C 1
ATOM 1261 O O . ILE A 1 165 ? -2.111 4.663 -9.664 1.00 93.50 165 ILE A O 1
ATOM 1265 N N . LEU A 1 166 ? -3.793 5.440 -8.412 1.00 94.62 166 LEU A N 1
ATOM 1266 C CA . LEU A 1 166 ? -4.390 4.126 -8.147 1.00 94.62 166 LEU A CA 1
ATOM 1267 C C . LEU A 1 166 ? -4.804 3.403 -9.433 1.00 94.62 166 LEU A C 1
ATOM 1269 O O . LEU A 1 166 ? -4.522 2.212 -9.592 1.00 94.62 166 LEU A O 1
ATOM 1273 N N . ARG A 1 167 ? -5.451 4.115 -10.365 1.00 94.44 167 ARG A N 1
ATOM 1274 C CA . ARG A 1 167 ? -5.833 3.565 -11.675 1.00 94.44 167 ARG A CA 1
ATOM 1275 C C . ARG A 1 167 ? -4.610 3.100 -12.456 1.00 94.44 167 ARG A C 1
ATOM 1277 O O . ARG A 1 167 ? -4.626 1.990 -12.987 1.00 94.44 167 ARG A O 1
ATOM 1284 N N . GLU A 1 168 ? -3.551 3.903 -12.490 1.00 94.44 168 GLU A N 1
ATOM 1285 C CA . GLU A 1 168 ? -2.304 3.549 -13.169 1.00 94.44 168 GLU A CA 1
ATOM 1286 C C . GLU A 1 168 ? -1.672 2.288 -12.559 1.00 94.44 168 GLU A C 1
ATOM 1288 O O . GLU A 1 168 ? -1.379 1.335 -13.280 1.00 94.44 168 GLU A O 1
ATOM 1293 N N . ILE A 1 169 ? -1.561 2.211 -11.229 1.00 95.62 169 ILE A N 1
ATOM 1294 C CA . ILE A 1 169 ? -1.020 1.033 -10.527 1.00 95.62 169 ILE A CA 1
ATOM 1295 C C . ILE A 1 169 ? -1.867 -0.217 -10.797 1.00 95.62 169 ILE A C 1
ATOM 1297 O O . ILE A 1 169 ? -1.321 -1.313 -10.965 1.00 95.62 169 ILE A O 1
ATOM 1301 N N . ARG A 1 170 ? -3.196 -0.081 -10.871 1.00 95.25 170 ARG A N 1
ATOM 1302 C CA . ARG A 1 170 ? -4.097 -1.193 -11.205 1.00 95.25 170 ARG A CA 1
ATOM 1303 C C . ARG A 1 170 ? -3.840 -1.717 -12.617 1.00 95.25 170 ARG A C 1
ATOM 1305 O O . ARG A 1 170 ? -3.798 -2.930 -12.809 1.00 95.25 170 ARG A O 1
ATOM 1312 N N . VAL A 1 171 ? -3.641 -0.824 -13.588 1.00 93.19 171 VAL A N 1
ATOM 1313 C CA . VAL A 1 171 ? -3.269 -1.205 -14.959 1.00 93.19 171 VAL A CA 1
ATOM 1314 C C . VAL A 1 171 ? -1.918 -1.920 -14.952 1.00 93.19 171 VAL A C 1
ATOM 1316 O O . VAL A 1 171 ? -1.828 -3.039 -15.451 1.00 93.19 171 VAL A O 1
ATOM 1319 N N . LEU A 1 172 ? -0.899 -1.337 -14.314 1.00 93.81 172 LEU A N 1
ATOM 1320 C CA . LEU A 1 172 ? 0.437 -1.935 -14.209 1.00 93.81 172 LEU A CA 1
ATOM 1321 C C . LEU A 1 172 ? 0.408 -3.341 -13.592 1.00 93.81 172 LEU A C 1
ATOM 1323 O O . LEU A 1 172 ? 1.086 -4.239 -14.085 1.00 93.81 172 LEU A O 1
ATOM 1327 N N . SER A 1 173 ? -0.402 -3.541 -12.549 1.00 94.69 173 SER A N 1
ATOM 1328 C CA . SER A 1 173 ? -0.524 -4.833 -11.861 1.00 94.69 173 SER A CA 1
ATOM 1329 C C . SER A 1 173 ? -1.050 -5.926 -12.788 1.00 94.69 173 SER A C 1
ATOM 1331 O O . SER A 1 173 ? -0.438 -6.981 -12.873 1.00 94.69 173 SER A O 1
ATOM 1333 N N . ARG A 1 174 ? -2.121 -5.649 -13.546 1.00 92.00 174 ARG A N 1
ATOM 1334 C CA . ARG A 1 174 ? -2.711 -6.615 -14.493 1.00 92.00 174 ARG A CA 1
ATOM 1335 C C . ARG A 1 174 ? -1.776 -6.955 -15.649 1.00 92.00 174 ARG A C 1
ATOM 1337 O O . ARG A 1 174 ? -1.787 -8.067 -16.159 1.00 92.00 174 ARG A O 1
ATOM 1344 N N . TYR A 1 175 ? -0.985 -5.987 -16.108 1.00 89.38 175 TYR A N 1
ATOM 1345 C CA . TYR A 1 175 ? -0.061 -6.226 -17.215 1.00 89.38 175 TYR A CA 1
ATOM 1346 C C . TYR A 1 175 ? 1.136 -7.086 -16.810 1.00 89.38 175 TYR A C 1
ATOM 1348 O O . TYR A 1 175 ? 1.579 -7.906 -17.611 1.00 89.38 175 TYR A O 1
ATOM 1356 N N . LEU A 1 176 ? 1.639 -6.930 -15.583 1.00 87.31 176 LEU A N 1
ATOM 1357 C CA . LEU A 1 176 ? 2.775 -7.709 -15.080 1.00 87.31 176 LEU A CA 1
ATOM 1358 C C . LEU A 1 176 ? 2.457 -9.189 -14.828 1.00 87.31 176 LEU A C 1
ATOM 1360 O O . LEU A 1 176 ? 3.381 -9.970 -14.613 1.00 87.31 176 LEU A O 1
ATOM 1364 N N . GLU A 1 177 ? 1.183 -9.574 -14.873 1.00 88.75 177 GLU A N 1
ATOM 1365 C CA . GLU A 1 177 ? 0.735 -10.968 -14.770 1.00 88.75 177 GLU A CA 1
ATOM 1366 C C . GLU A 1 177 ? 0.838 -11.738 -16.081 1.00 88.75 177 GLU A C 1
ATOM 1368 O O . GLU A 1 177 ? 0.671 -12.952 -16.092 1.00 88.75 177 GLU A O 1
ATOM 1373 N N . LYS A 1 178 ? 1.121 -11.055 -17.192 1.00 89.75 178 LYS A N 1
ATOM 1374 C CA . LYS A 1 178 ? 1.339 -11.721 -18.472 1.00 89.75 178 LYS A CA 1
ATOM 1375 C C . LYS A 1 178 ? 2.700 -12.418 -18.457 1.00 89.75 178 LYS A C 1
ATOM 1377 O O . LYS A 1 178 ? 3.728 -11.767 -18.273 1.00 89.75 178 LYS A O 1
ATOM 1382 N N . ASP A 1 179 ? 2.707 -13.724 -18.719 1.00 82.50 179 ASP A N 1
ATOM 1383 C CA . ASP A 1 179 ? 3.909 -14.573 -18.669 1.00 82.50 179 ASP A CA 1
ATOM 1384 C C . ASP A 1 179 ? 4.999 -14.185 -19.685 1.00 82.50 179 ASP A C 1
ATOM 1386 O O . ASP A 1 179 ? 6.174 -14.518 -19.513 1.00 82.50 179 ASP A O 1
ATOM 1390 N N . SER A 1 180 ? 4.647 -13.436 -20.733 1.00 87.88 180 SER A N 1
ATOM 1391 C CA . SER A 1 180 ? 5.564 -13.046 -21.803 1.00 87.88 180 SER A CA 1
ATOM 1392 C C . SER A 1 180 ? 5.439 -11.561 -22.149 1.00 87.88 180 SER A C 1
ATOM 1394 O O . SER A 1 180 ? 4.628 -11.176 -22.988 1.00 87.88 180 SER A O 1
ATOM 1396 N N . LEU A 1 181 ? 6.268 -10.730 -21.516 1.00 86.19 181 LEU A N 1
ATOM 1397 C CA . LEU A 1 181 ? 6.471 -9.334 -21.919 1.00 86.19 181 LEU A CA 1
ATOM 1398 C C . LEU A 1 181 ? 7.683 -9.217 -22.843 1.00 86.19 181 LEU A C 1
ATOM 1400 O O . LEU A 1 181 ? 8.765 -9.703 -22.485 1.00 86.19 181 LEU A O 1
ATOM 1404 N N . ILE A 1 182 ? 7.509 -8.531 -23.974 1.00 90.06 182 ILE A N 1
ATOM 1405 C CA . ILE A 1 182 ? 8.593 -8.171 -24.901 1.00 90.06 182 ILE A CA 1
ATOM 1406 C C . ILE A 1 182 ? 9.486 -7.110 -24.232 1.00 90.06 182 ILE A C 1
ATOM 1408 O O . ILE A 1 182 ? 9.027 -6.339 -23.389 1.00 90.06 182 ILE A O 1
ATOM 1412 N N . ASP A 1 183 ? 10.771 -7.038 -24.583 1.00 83.31 183 ASP A N 1
ATOM 1413 C CA . ASP A 1 183 ? 11.725 -6.118 -23.942 1.00 83.31 183 ASP A CA 1
ATOM 1414 C C . ASP A 1 183 ? 11.316 -4.636 -24.018 1.00 83.31 183 ASP A C 1
ATOM 1416 O O . ASP A 1 183 ? 11.518 -3.890 -23.056 1.00 83.31 183 ASP A O 1
ATOM 1420 N N . SER A 1 184 ? 10.682 -4.208 -25.114 1.00 83.56 184 SER A N 1
ATOM 1421 C CA . SER A 1 184 ? 10.137 -2.851 -25.256 1.00 83.56 184 SER A CA 1
ATOM 1422 C C . SER A 1 184 ? 9.027 -2.562 -24.241 1.00 83.56 184 SER A C 1
ATOM 1424 O O . SER A 1 184 ? 9.012 -1.496 -23.623 1.00 83.56 184 SER A O 1
ATOM 1426 N N . GLU A 1 185 ? 8.136 -3.527 -24.011 1.00 86.88 185 GLU A N 1
ATOM 1427 C CA . GLU A 1 185 ? 7.078 -3.436 -23.006 1.00 86.88 185 GLU A CA 1
ATOM 1428 C C . GLU A 1 185 ? 7.676 -3.410 -21.600 1.00 86.88 185 GLU A C 1
ATOM 1430 O O . GLU A 1 185 ? 7.284 -2.587 -20.777 1.00 86.88 185 GLU A O 1
ATOM 1435 N N . ARG A 1 186 ? 8.675 -4.257 -21.324 1.00 82.44 186 ARG A N 1
ATOM 1436 C CA . ARG A 1 186 ? 9.369 -4.276 -20.027 1.00 82.44 186 ARG A CA 1
ATOM 1437 C C . ARG A 1 186 ? 9.986 -2.924 -19.702 1.00 82.44 186 ARG A C 1
ATOM 1439 O O . ARG A 1 186 ? 9.799 -2.430 -18.592 1.00 82.44 186 ARG A O 1
ATOM 1446 N N . LEU A 1 187 ? 10.694 -2.318 -20.657 1.00 83.00 187 LEU A N 1
ATOM 1447 C CA . LEU A 1 187 ? 11.277 -0.990 -20.479 1.00 83.00 187 LEU A CA 1
ATOM 1448 C C . LEU A 1 187 ? 10.186 0.041 -20.180 1.00 83.00 187 LEU A C 1
ATOM 1450 O O . LEU A 1 187 ? 10.282 0.767 -19.193 1.00 83.00 187 LEU A O 1
ATOM 1454 N N . TYR A 1 188 ? 9.119 0.041 -20.977 1.00 86.12 188 TYR A N 1
ATOM 1455 C CA . TYR A 1 188 ? 7.970 0.914 -20.774 1.00 86.12 188 TYR A CA 1
ATOM 1456 C C . TYR A 1 188 ? 7.335 0.747 -19.381 1.00 86.12 188 TYR A C 1
ATOM 1458 O O . TYR A 1 188 ? 7.056 1.741 -18.702 1.00 86.12 188 TYR A O 1
ATOM 1466 N N . PHE A 1 189 ? 7.161 -0.488 -18.902 1.00 87.88 189 PHE A N 1
ATOM 1467 C CA . PHE A 1 189 ? 6.626 -0.765 -17.568 1.00 87.88 189 PHE A CA 1
ATOM 1468 C C . PHE A 1 189 ? 7.557 -0.279 -16.465 1.00 87.88 189 PHE A C 1
ATOM 1470 O O . PHE A 1 189 ? 7.098 0.388 -15.541 1.00 87.88 189 PHE A O 1
ATOM 1477 N N . CYS A 1 190 ? 8.858 -0.546 -16.572 1.00 87.56 190 CYS A N 1
ATOM 1478 C CA . CYS A 1 190 ? 9.852 -0.051 -15.623 1.00 87.56 190 CYS A CA 1
ATOM 1479 C C . CYS A 1 190 ? 9.821 1.479 -15.528 1.00 87.56 190 CYS A C 1
ATOM 1481 O O . CYS A 1 190 ? 9.771 2.038 -14.432 1.00 87.56 190 CYS A O 1
ATOM 1483 N N . THR A 1 191 ? 9.793 2.155 -16.674 1.00 87.00 191 THR A N 1
ATOM 1484 C CA . THR A 1 191 ? 9.703 3.612 -16.762 1.00 87.00 191 THR A CA 1
ATOM 1485 C C . THR A 1 191 ? 8.408 4.142 -16.141 1.00 87.00 191 THR A C 1
ATOM 1487 O O . THR A 1 191 ? 8.436 5.126 -15.401 1.00 87.00 191 THR A O 1
ATOM 1490 N N . THR A 1 192 ? 7.283 3.467 -16.381 1.00 90.06 192 THR A N 1
ATOM 1491 C CA . THR A 1 192 ? 5.980 3.855 -15.825 1.00 90.06 192 THR A CA 1
ATOM 1492 C C . THR A 1 192 ? 5.938 3.653 -14.311 1.00 90.06 192 THR A C 1
ATOM 1494 O O . THR A 1 192 ? 5.562 4.570 -13.593 1.00 90.06 192 THR A O 1
ATOM 1497 N N . ILE A 1 193 ? 6.428 2.517 -13.800 1.00 92.12 193 ILE A N 1
ATOM 1498 C CA . ILE A 1 193 ? 6.544 2.252 -12.357 1.00 92.12 193 ILE A CA 1
ATOM 1499 C C . ILE A 1 193 ? 7.350 3.359 -11.667 1.00 92.12 193 ILE A C 1
ATOM 1501 O O . ILE A 1 193 ? 6.919 3.882 -10.639 1.00 92.12 193 ILE A O 1
ATOM 1505 N N . LEU A 1 194 ? 8.499 3.739 -12.234 1.00 89.12 194 LEU A N 1
ATOM 1506 C CA . LEU A 1 194 ? 9.335 4.813 -11.692 1.00 89.12 194 LEU A CA 1
ATOM 1507 C C . LEU A 1 194 ? 8.600 6.159 -11.688 1.00 89.12 194 LEU A C 1
ATOM 1509 O O . LEU A 1 194 ? 8.621 6.864 -10.677 1.00 89.12 194 LEU A O 1
ATOM 1513 N N . ARG A 1 195 ? 7.907 6.496 -12.783 1.00 90.50 195 ARG A N 1
ATOM 1514 C CA . ARG A 1 195 ? 7.081 7.709 -12.870 1.00 90.50 195 ARG A CA 1
ATOM 1515 C C . ARG A 1 195 ? 6.000 7.730 -11.788 1.00 90.50 195 ARG A C 1
ATOM 1517 O O . ARG A 1 195 ? 5.894 8.717 -11.062 1.00 90.50 195 ARG A O 1
ATOM 1524 N N . THR A 1 196 ? 5.258 6.639 -11.626 1.00 92.56 196 THR A N 1
ATOM 1525 C CA . THR A 1 196 ? 4.188 6.526 -10.628 1.00 92.56 196 THR A CA 1
ATOM 1526 C C . THR A 1 196 ? 4.727 6.638 -9.198 1.00 92.56 196 THR A C 1
ATOM 1528 O O . THR A 1 196 ? 4.129 7.309 -8.357 1.00 92.56 196 THR A O 1
ATOM 1531 N N . GLN A 1 197 ? 5.898 6.058 -8.904 1.00 91.62 197 GLN A N 1
ATOM 1532 C CA . GLN A 1 197 ? 6.555 6.239 -7.601 1.00 91.62 197 GLN A CA 1
ATOM 1533 C C . GLN A 1 197 ? 6.963 7.693 -7.342 1.00 91.62 197 GLN A C 1
ATOM 1535 O O . GLN A 1 197 ? 6.853 8.178 -6.210 1.00 91.62 197 GLN A O 1
ATOM 1540 N N . TYR A 1 198 ? 7.417 8.401 -8.376 1.00 88.94 198 TYR A N 1
ATOM 1541 C CA . TYR A 1 198 ? 7.729 9.820 -8.269 1.00 88.94 198 TYR A CA 1
ATOM 1542 C C . TYR A 1 198 ? 6.468 10.652 -8.002 1.00 88.94 198 TYR A C 1
ATOM 1544 O O . TYR A 1 198 ? 6.473 11.485 -7.097 1.00 88.94 198 TYR A O 1
ATOM 1552 N N . GLN A 1 199 ? 5.365 10.374 -8.705 1.00 90.69 199 GLN A N 1
ATOM 1553 C CA . GLN A 1 199 ? 4.071 11.027 -8.471 1.00 90.69 199 GLN A CA 1
ATOM 1554 C C . GLN A 1 199 ? 3.565 10.797 -7.040 1.00 90.69 199 GLN A C 1
ATOM 1556 O O . GLN A 1 199 ? 3.187 11.757 -6.373 1.00 90.69 199 GLN A O 1
ATOM 1561 N N . LEU A 1 200 ? 3.647 9.566 -6.518 1.00 91.75 200 LEU A N 1
ATOM 1562 C CA . LEU A 1 200 ? 3.326 9.261 -5.114 1.00 91.75 200 LEU A CA 1
ATOM 1563 C C . LEU A 1 200 ? 4.191 10.056 -4.132 1.00 91.75 200 LEU A C 1
ATOM 1565 O O . LEU A 1 200 ? 3.706 10.568 -3.120 1.00 91.75 200 LEU A O 1
ATOM 1569 N N . THR A 1 201 ? 5.482 10.180 -4.432 1.00 87.62 201 THR A N 1
ATOM 1570 C CA . THR A 1 201 ? 6.429 10.914 -3.590 1.00 87.62 201 THR A CA 1
ATOM 1571 C C . THR A 1 201 ? 6.115 12.408 -3.576 1.00 87.62 201 THR A C 1
ATOM 1573 O O . THR A 1 201 ? 6.051 13.008 -2.501 1.00 87.62 201 THR A O 1
ATOM 1576 N N . ALA A 1 202 ? 5.868 12.996 -4.748 1.00 87.31 202 ALA A N 1
ATOM 1577 C CA . ALA A 1 202 ? 5.477 14.394 -4.892 1.00 87.31 202 ALA A CA 1
ATOM 1578 C C . ALA A 1 202 ? 4.154 14.680 -4.164 1.00 87.31 202 ALA A C 1
ATOM 1580 O O . ALA A 1 202 ? 4.085 15.611 -3.364 1.00 87.31 202 ALA A O 1
ATOM 1581 N N . PHE A 1 203 ? 3.155 13.814 -4.349 1.00 88.25 203 PHE A N 1
ATOM 1582 C CA . PHE A 1 203 ? 1.860 13.900 -3.675 1.00 88.25 203 PHE A CA 1
ATOM 1583 C C . PHE A 1 203 ? 2.000 13.852 -2.143 1.00 88.25 203 PHE A C 1
ATOM 1585 O O . PHE A 1 203 ? 1.429 14.662 -1.414 1.00 88.25 203 PHE A O 1
ATOM 1592 N N . SER A 1 204 ? 2.836 12.945 -1.632 1.00 88.12 204 SER A N 1
ATOM 1593 C CA . SER A 1 204 ? 3.121 12.839 -0.193 1.00 88.12 204 SER A CA 1
ATOM 1594 C C . SER A 1 204 ? 3.808 14.092 0.356 1.00 88.12 204 SER A C 1
ATOM 1596 O O . SER A 1 204 ? 3.488 14.546 1.458 1.00 88.12 204 SER A O 1
ATOM 1598 N N . ALA A 1 205 ? 4.742 14.665 -0.408 1.00 87.00 205 ALA A N 1
ATOM 1599 C CA . ALA A 1 205 ? 5.450 15.879 -0.022 1.00 87.00 205 ALA A CA 1
ATOM 1600 C C . ALA A 1 205 ? 4.515 17.096 0.027 1.00 87.00 205 ALA A C 1
ATOM 1602 O O . ALA A 1 205 ? 4.593 17.886 0.971 1.00 87.00 205 ALA A O 1
ATOM 1603 N N . GLU A 1 206 ? 3.605 17.213 -0.940 1.00 88.25 206 GLU A N 1
ATOM 1604 C CA . GLU A 1 206 ? 2.582 18.256 -0.966 1.00 88.25 206 GLU A CA 1
ATOM 1605 C C . GLU A 1 206 ? 1.644 18.154 0.244 1.00 88.25 206 GLU A C 1
ATOM 1607 O O . GLU A 1 206 ? 1.421 19.143 0.942 1.00 88.25 206 GLU A O 1
ATOM 1612 N N . ASN A 1 207 ? 1.177 16.951 0.578 1.00 85.62 207 ASN A N 1
ATOM 1613 C CA . ASN A 1 207 ? 0.322 16.737 1.747 1.00 85.62 207 ASN A CA 1
ATOM 1614 C C . ASN A 1 207 ? 1.033 17.034 3.068 1.00 85.62 207 ASN A C 1
ATOM 1616 O O . ASN A 1 207 ? 0.459 17.651 3.967 1.00 85.62 207 ASN A O 1
ATOM 1620 N N . ALA A 1 208 ? 2.304 16.647 3.190 1.00 85.69 208 ALA A N 1
ATOM 1621 C CA . ALA A 1 208 ? 3.113 16.982 4.356 1.00 85.69 208 ALA A CA 1
ATOM 1622 C C . ALA A 1 208 ? 3.319 18.498 4.500 1.00 85.69 208 ALA A C 1
ATOM 1624 O O . ALA A 1 208 ? 3.403 19.008 5.618 1.00 85.69 208 ALA A O 1
ATOM 1625 N N . PHE A 1 209 ? 3.398 19.218 3.382 1.00 86.19 209 PHE A N 1
ATOM 1626 C CA . PHE A 1 209 ? 3.486 20.670 3.360 1.00 86.19 209 PHE A CA 1
ATOM 1627 C C . PHE A 1 209 ? 2.158 21.333 3.752 1.00 86.19 209 PHE A C 1
ATOM 1629 O O . PHE A 1 209 ? 2.159 22.176 4.650 1.00 86.19 209 PHE A O 1
ATOM 1636 N N . ARG A 1 210 ? 1.029 20.895 3.174 1.00 86.06 210 ARG A N 1
ATOM 1637 C CA . ARG A 1 210 ? -0.324 21.361 3.537 1.00 86.06 210 ARG A CA 1
ATOM 1638 C C . ARG A 1 210 ? -0.604 21.170 5.028 1.00 86.06 210 ARG A C 1
ATOM 1640 O O . ARG A 1 210 ? -1.016 22.112 5.695 1.00 86.06 210 ARG A O 1
ATOM 1647 N N . LYS A 1 211 ? -0.246 20.003 5.577 1.00 85.31 211 LYS A N 1
ATOM 1648 C CA . LYS A 1 211 ? -0.383 19.693 7.010 1.00 85.31 211 LYS A CA 1
ATOM 1649 C C . LYS A 1 211 ? 0.355 20.674 7.927 1.00 85.31 211 LYS A C 1
ATOM 1651 O O . LYS A 1 211 ? -0.061 20.872 9.059 1.00 85.31 211 LYS A O 1
ATOM 1656 N N . ARG A 1 212 ? 1.476 21.251 7.484 1.00 86.06 212 ARG A N 1
ATOM 1657 C CA . ARG A 1 212 ? 2.223 22.244 8.279 1.00 86.06 212 ARG A CA 1
ATOM 1658 C C . ARG A 1 212 ? 1.609 23.632 8.191 1.00 86.06 212 ARG A C 1
ATOM 1660 O O . ARG A 1 212 ? 1.701 24.376 9.154 1.00 86.06 212 ARG A O 1
ATOM 1667 N N . GLN A 1 213 ? 1.020 23.982 7.051 1.00 85.50 213 GLN A N 1
ATOM 1668 C CA . GLN A 1 213 ? 0.323 25.261 6.906 1.00 85.50 213 GLN A CA 1
ATOM 1669 C C . GLN A 1 213 ? -0.933 25.297 7.773 1.00 85.50 213 GLN A C 1
ATOM 1671 O O . GLN A 1 213 ? -1.129 26.252 8.514 1.00 85.50 213 GLN A O 1
ATOM 1676 N N . SER A 1 214 ? -1.700 24.205 7.776 1.00 83.38 214 SER A N 1
ATOM 1677 C CA . SER A 1 214 ? -2.929 24.092 8.563 1.00 83.38 214 SER A CA 1
ATOM 1678 C C . SER A 1 214 ? -2.706 24.032 10.079 1.00 83.38 214 SER A C 1
ATOM 1680 O O . SER A 1 214 ? -3.672 24.053 10.822 1.00 83.38 214 SER A O 1
ATOM 1682 N N . GLN A 1 215 ? -1.466 23.924 10.573 1.00 82.31 215 GLN A N 1
ATOM 1683 C CA . GLN A 1 215 ? -1.195 23.981 12.019 1.00 82.31 215 GLN A CA 1
ATOM 1684 C C . GLN A 1 215 ? -1.331 25.393 12.604 1.00 82.31 215 GLN A C 1
ATOM 1686 O O . GLN A 1 215 ? -1.403 25.523 13.823 1.00 82.31 215 GLN A O 1
ATOM 1691 N N . ASN A 1 216 ? -1.356 26.425 11.758 1.00 82.81 216 ASN A N 1
ATOM 1692 C CA . ASN A 1 216 ? -1.479 27.818 12.190 1.00 82.81 216 ASN A CA 1
ATOM 1693 C C . ASN A 1 216 ? -2.908 28.368 12.062 1.00 82.81 216 ASN A C 1
ATOM 1695 O O . ASN A 1 216 ? -3.181 29.448 12.574 1.00 82.81 216 ASN A O 1
ATOM 1699 N N . GLU A 1 217 ? -3.797 27.654 11.374 1.00 78.56 217 GLU A N 1
ATOM 1700 C CA . GLU A 1 217 ? -5.189 28.053 11.161 1.00 78.56 217 GLU A CA 1
ATOM 1701 C C . GLU A 1 217 ? -6.083 27.219 12.090 1.00 78.56 217 GLU A C 1
ATOM 1703 O O . GLU A 1 217 ? -5.789 26.049 12.341 1.00 78.56 217 GLU A O 1
ATOM 1708 N N . GLU A 1 218 ? -7.121 27.834 12.667 1.00 71.31 218 GLU A N 1
ATOM 1709 C CA . GLU A 1 218 ? -7.998 27.192 13.655 1.00 71.31 218 GLU A CA 1
ATOM 1710 C C . GLU A 1 218 ? -8.505 25.805 13.205 1.00 71.31 218 GLU A C 1
ATOM 1712 O O . GLU A 1 218 ? -8.699 25.573 12.008 1.00 71.31 218 GLU A O 1
ATOM 1717 N N . PRO A 1 219 ? -8.751 24.876 14.153 1.00 60.50 219 PRO A N 1
ATOM 1718 C CA . PRO A 1 219 ? -9.094 23.478 13.892 1.00 60.50 219 PRO A CA 1
ATOM 1719 C C . PRO A 1 219 ? -10.517 23.319 13.327 1.00 60.50 219 PRO A C 1
ATOM 1721 O O . PRO A 1 219 ? -11.401 22.750 13.963 1.00 60.50 219 PRO A O 1
ATOM 1724 N N . ALA A 1 220 ? -10.754 23.801 12.109 1.00 52.12 220 ALA A N 1
ATOM 1725 C CA . ALA A 1 220 ? -11.971 23.520 11.370 1.00 52.12 220 ALA A CA 1
ATOM 1726 C C . ALA A 1 220 ? -11.949 22.066 10.860 1.00 52.12 220 ALA A C 1
ATOM 1728 O O . ALA A 1 220 ? -10.955 21.570 10.324 1.00 52.12 220 ALA A O 1
ATOM 1729 N N . SER A 1 221 ? -13.080 21.392 11.044 1.00 56.38 221 SER A N 1
ATOM 1730 C CA . SER A 1 221 ? -13.410 19.960 10.937 1.00 56.38 221 SER A CA 1
ATOM 1731 C C . SER A 1 221 ? -13.175 19.245 9.586 1.00 56.38 221 SER A C 1
ATOM 1733 O O . SER A 1 221 ? -13.823 18.240 9.302 1.00 56.38 221 SER A O 1
ATOM 1735 N N . ILE A 1 222 ? -12.255 19.708 8.734 1.00 53.84 222 ILE A N 1
ATOM 1736 C CA . ILE A 1 222 ? -12.208 19.343 7.302 1.00 53.84 222 ILE A CA 1
ATOM 1737 C C . ILE A 1 222 ? -11.104 18.319 6.943 1.00 53.84 222 ILE A C 1
ATOM 1739 O O . ILE A 1 222 ? -11.050 17.814 5.820 1.00 53.84 222 ILE A O 1
ATOM 1743 N N . PHE A 1 223 ? -10.231 17.916 7.872 1.00 56.50 223 PHE A N 1
ATOM 1744 C CA . PHE A 1 223 ? -9.022 17.152 7.512 1.00 56.50 223 PHE A CA 1
ATOM 1745 C C . PHE A 1 223 ? -8.990 15.612 7.690 1.00 56.50 223 PHE A C 1
ATOM 1747 O O . PHE A 1 223 ? -7.874 15.079 7.693 1.00 56.50 223 PHE A O 1
ATOM 1754 N N . PRO A 1 224 ? -10.102 14.839 7.728 1.00 60.78 224 PRO A N 1
ATOM 1755 C CA . PRO A 1 224 ? -10.016 13.375 7.561 1.00 60.78 224 PRO A CA 1
ATOM 1756 C C . PRO A 1 224 ? -9.249 12.963 6.285 1.00 60.78 224 PRO A C 1
ATOM 1758 O O . PRO A 1 224 ? -8.542 11.957 6.250 1.00 60.78 224 PRO A O 1
ATOM 1761 N N . SER A 1 225 ? -9.296 13.804 5.246 1.00 74.81 225 SER A N 1
ATOM 1762 C CA . SER A 1 225 ? -8.693 13.532 3.936 1.00 74.81 225 SER A CA 1
ATOM 1763 C C . SER A 1 225 ? -7.161 13.421 3.932 1.00 74.81 225 SER A C 1
ATOM 1765 O O . SER A 1 225 ? -6.612 12.670 3.126 1.00 74.81 225 SER A O 1
ATOM 1767 N N . LEU A 1 226 ? -6.435 14.126 4.811 1.00 83.75 226 LEU A N 1
ATOM 1768 C CA . LEU A 1 226 ? -4.963 14.140 4.758 1.00 83.75 226 LEU A CA 1
ATOM 1769 C C . LEU A 1 226 ? -4.343 12.840 5.280 1.00 83.75 226 LEU A C 1
ATOM 1771 O O . LEU A 1 226 ? -3.340 12.371 4.735 1.00 83.75 226 LEU A O 1
ATOM 1775 N N . PHE A 1 227 ? -4.924 12.254 6.328 1.00 84.44 227 PHE A N 1
ATOM 1776 C CA . PHE A 1 227 ? -4.443 10.996 6.901 1.00 84.44 227 PHE A CA 1
ATOM 1777 C C . PHE A 1 227 ? -4.732 9.829 5.964 1.00 84.44 227 PHE A C 1
ATOM 1779 O O . PHE A 1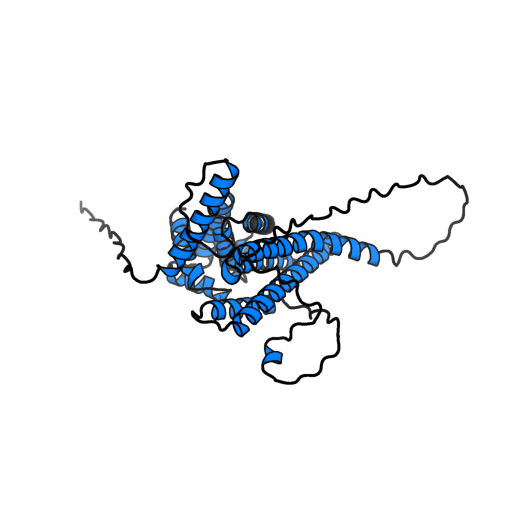 227 ? -3.815 9.067 5.645 1.00 84.44 227 PHE A O 1
ATOM 1786 N N . TYR A 1 228 ? -5.951 9.790 5.422 1.00 88.94 228 TYR A N 1
ATOM 1787 C CA . TYR A 1 228 ? -6.357 8.875 4.361 1.00 88.94 228 TYR A CA 1
ATOM 1788 C C . TYR A 1 228 ? -5.351 8.857 3.209 1.00 88.94 228 TYR A C 1
ATOM 1790 O O . TYR A 1 228 ? -4.800 7.818 2.837 1.00 88.94 228 TYR A O 1
ATOM 1798 N N . GLN A 1 229 ? -5.043 10.041 2.682 1.00 91.38 229 GLN A N 1
ATOM 1799 C CA . GLN A 1 229 ? -4.139 10.200 1.553 1.00 91.38 229 GLN A CA 1
ATOM 1800 C C . GLN A 1 229 ? -2.703 9.779 1.886 1.00 91.38 229 GLN A C 1
ATOM 1802 O O . GLN A 1 229 ? -2.045 9.132 1.068 1.00 91.38 229 GLN A O 1
ATOM 1807 N N . ALA A 1 230 ? -2.214 10.109 3.084 1.00 91.81 230 ALA A N 1
ATOM 1808 C CA . ALA A 1 230 ? -0.877 9.726 3.523 1.00 91.81 230 ALA A CA 1
ATOM 1809 C C . ALA A 1 230 ? -0.742 8.203 3.694 1.00 91.81 230 ALA A C 1
ATOM 1811 O O . ALA A 1 230 ? 0.209 7.612 3.180 1.00 91.81 230 ALA A O 1
ATOM 1812 N N . SER A 1 231 ? -1.695 7.557 4.373 1.00 95.06 231 SER A N 1
ATOM 1813 C CA . SER A 1 231 ? -1.710 6.101 4.576 1.00 95.06 231 SER A CA 1
ATOM 1814 C C . SER A 1 231 ? -1.853 5.344 3.255 1.00 95.06 231 SER A C 1
ATOM 1816 O O . SER A 1 231 ? -1.121 4.378 3.021 1.00 95.06 231 SER A O 1
ATOM 1818 N N . THR A 1 232 ? -2.707 5.831 2.350 1.00 95.62 232 THR A N 1
ATOM 1819 C CA . THR A 1 232 ? -2.874 5.273 0.999 1.00 95.62 232 THR A CA 1
ATOM 1820 C C . THR A 1 232 ? -1.577 5.368 0.200 1.00 95.62 232 THR A C 1
ATOM 1822 O O . THR A 1 232 ? -1.092 4.364 -0.319 1.00 95.62 232 THR A O 1
ATOM 1825 N N . SER A 1 233 ? -0.953 6.549 0.160 1.00 95.31 233 SER A N 1
ATOM 1826 C CA . SER A 1 233 ? 0.287 6.782 -0.591 1.00 95.31 233 SER A CA 1
ATOM 1827 C C . SER A 1 233 ? 1.446 5.888 -0.127 1.00 95.31 233 SER A C 1
ATOM 1829 O O . SER A 1 233 ? 2.147 5.260 -0.930 1.00 95.31 233 SER A O 1
ATOM 1831 N N . LEU A 1 234 ? 1.632 5.777 1.191 1.00 95.62 234 LEU A N 1
ATOM 1832 C CA . LEU A 1 234 ? 2.659 4.919 1.783 1.00 95.62 234 LEU A CA 1
ATOM 1833 C C . LEU A 1 234 ? 2.394 3.434 1.483 1.00 95.62 234 LEU A C 1
ATOM 1835 O O . LEU A 1 234 ? 3.322 2.700 1.140 1.00 95.62 234 LEU A O 1
ATOM 1839 N N . SER A 1 235 ? 1.135 3.001 1.548 1.00 97.75 235 SER A N 1
ATOM 1840 C CA . SER A 1 235 ? 0.741 1.615 1.264 1.00 97.75 235 SER A CA 1
ATOM 1841 C C . SER A 1 235 ? 0.900 1.258 -0.214 1.00 97.75 235 SER A C 1
ATOM 1843 O O . SER A 1 235 ? 1.407 0.185 -0.537 1.00 97.75 235 SER A O 1
ATOM 1845 N N . LEU A 1 236 ? 0.593 2.186 -1.125 1.00 97.31 236 LEU A N 1
ATOM 1846 C CA . LEU A 1 236 ? 0.894 2.030 -2.550 1.00 97.31 236 LEU A CA 1
ATOM 1847 C C . LEU A 1 236 ? 2.395 1.965 -2.811 1.00 97.31 236 LEU A C 1
ATOM 1849 O O . LEU A 1 236 ? 2.843 1.161 -3.622 1.00 97.31 236 LEU A O 1
ATOM 1853 N N . THR A 1 237 ? 3.194 2.743 -2.083 1.00 96.50 237 THR A N 1
ATOM 1854 C CA . THR A 1 237 ? 4.656 2.664 -2.185 1.00 96.50 237 THR A CA 1
ATOM 1855 C C . THR A 1 237 ? 5.165 1.274 -1.786 1.00 96.50 237 THR A C 1
ATOM 1857 O O . THR A 1 237 ? 6.019 0.711 -2.473 1.00 96.50 237 THR A O 1
ATOM 1860 N N . ILE A 1 238 ? 4.623 0.689 -0.711 1.00 97.38 238 ILE A N 1
ATOM 1861 C CA . ILE A 1 238 ? 4.907 -0.699 -0.314 1.00 97.38 238 ILE A CA 1
ATOM 1862 C C . ILE A 1 238 ? 4.493 -1.670 -1.423 1.00 97.38 238 ILE A C 1
ATOM 1864 O O . ILE A 1 238 ? 5.302 -2.508 -1.822 1.00 97.38 238 ILE A O 1
ATOM 1868 N N . TYR A 1 239 ? 3.268 -1.540 -1.939 1.00 98.06 239 TYR A N 1
ATOM 1869 C CA . TYR A 1 239 ? 2.748 -2.403 -2.995 1.00 98.06 239 TYR A CA 1
ATOM 1870 C C . TYR A 1 239 ? 3.644 -2.382 -4.236 1.00 98.06 239 TYR A C 1
ATOM 1872 O O . TYR A 1 239 ? 4.060 -3.434 -4.715 1.00 98.06 239 TYR A O 1
ATOM 1880 N N . ILE A 1 240 ? 4.013 -1.195 -4.726 1.00 96.56 240 ILE A N 1
ATOM 1881 C CA . ILE A 1 240 ? 4.891 -1.063 -5.891 1.00 96.56 240 ILE A CA 1
ATOM 1882 C C . ILE A 1 240 ? 6.229 -1.760 -5.633 1.00 96.56 240 ILE A C 1
ATOM 1884 O O . ILE A 1 240 ? 6.719 -2.495 -6.487 1.00 96.56 240 ILE A O 1
ATOM 1888 N N . ASN A 1 241 ? 6.818 -1.555 -4.456 1.00 95.69 241 ASN A N 1
ATOM 1889 C CA . ASN A 1 241 ? 8.111 -2.132 -4.114 1.00 95.69 241 ASN A CA 1
ATOM 1890 C C . ASN A 1 241 ? 8.075 -3.663 -4.053 1.00 95.69 241 ASN A C 1
ATOM 1892 O O . ASN A 1 241 ? 8.950 -4.321 -4.614 1.00 95.69 241 ASN A O 1
ATOM 1896 N N . ILE A 1 242 ? 7.067 -4.230 -3.398 1.00 96.19 242 ILE A N 1
ATOM 1897 C CA . ILE A 1 242 ? 6.957 -5.676 -3.202 1.00 96.19 242 ILE A CA 1
ATOM 1898 C C . ILE A 1 242 ? 6.473 -6.370 -4.476 1.00 96.19 242 ILE A C 1
ATOM 1900 O O . ILE A 1 242 ? 7.081 -7.344 -4.907 1.00 96.19 242 ILE A O 1
ATOM 1904 N N . VAL A 1 243 ? 5.394 -5.875 -5.079 1.00 96.19 243 VAL A N 1
ATOM 1905 C CA . VAL A 1 243 ? 4.681 -6.573 -6.155 1.00 96.19 243 VAL A CA 1
ATOM 1906 C C . VAL A 1 243 ? 5.269 -6.221 -7.514 1.00 96.19 243 VAL A C 1
ATOM 1908 O O . VAL A 1 243 ? 5.698 -7.106 -8.251 1.00 96.19 243 VAL A O 1
ATOM 1911 N N . LEU A 1 244 ? 5.360 -4.928 -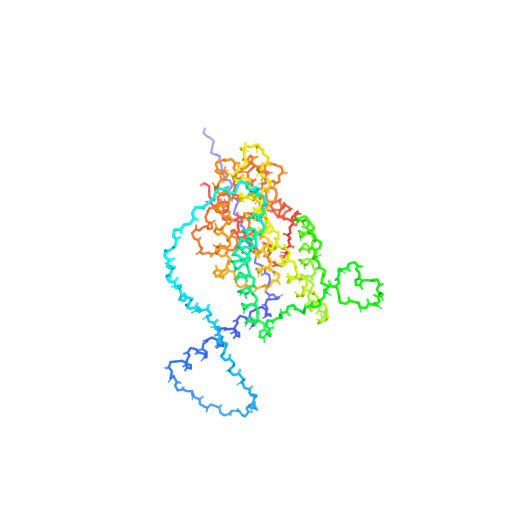7.838 1.00 94.38 244 LEU A N 1
ATOM 1912 C CA . LEU A 1 244 ? 5.766 -4.500 -9.182 1.00 94.38 244 LEU A CA 1
ATOM 1913 C C . LEU A 1 244 ? 7.288 -4.539 -9.368 1.00 94.38 2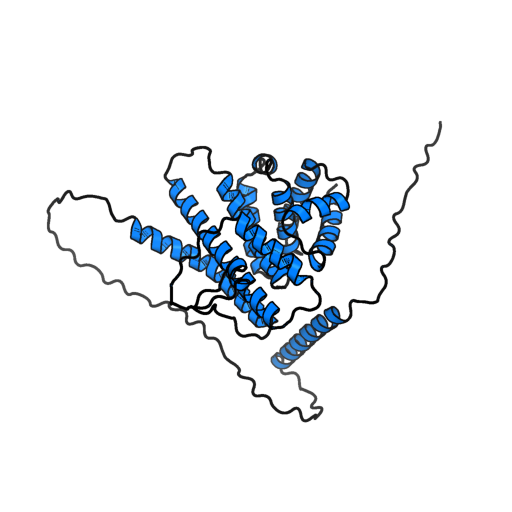44 LEU A C 1
ATOM 1915 O O . LEU A 1 244 ? 7.783 -4.927 -10.422 1.00 94.38 244 LEU A O 1
ATOM 1919 N N . ARG A 1 245 ? 8.048 -4.174 -8.330 1.00 92.50 245 ARG A N 1
ATOM 1920 C CA . ARG A 1 245 ? 9.521 -4.168 -8.350 1.00 92.50 245 ARG A CA 1
ATOM 1921 C C . ARG A 1 245 ? 10.144 -5.447 -7.801 1.00 92.50 245 ARG A C 1
ATOM 1923 O O . ARG A 1 245 ? 11.362 -5.597 -7.893 1.00 92.50 245 ARG A O 1
ATOM 1930 N N . LYS A 1 246 ? 9.336 -6.357 -7.243 1.00 93.00 246 LYS A N 1
ATOM 1931 C CA . LYS A 1 246 ? 9.777 -7.647 -6.687 1.00 93.00 246 LYS A CA 1
ATOM 1932 C C . LYS A 1 246 ? 10.897 -7.499 -5.647 1.00 93.00 246 LYS A C 1
ATOM 1934 O O . LYS A 1 246 ? 11.793 -8.342 -5.560 1.00 93.00 246 LYS A O 1
ATOM 1939 N N . LEU A 1 247 ? 10.881 -6.419 -4.857 1.00 92.00 247 LEU A N 1
ATOM 1940 C CA . LEU A 1 247 ? 11.824 -6.261 -3.754 1.00 92.00 247 LEU A CA 1
ATOM 1941 C C . LEU A 1 247 ? 11.538 -7.315 -2.670 1.00 92.00 247 LEU A C 1
ATOM 1943 O O . LEU A 1 247 ? 10.375 -7.607 -2.384 1.00 92.00 247 LEU A O 1
ATOM 1947 N N . PRO A 1 248 ? 12.574 -7.861 -2.005 1.00 94.50 248 PRO A N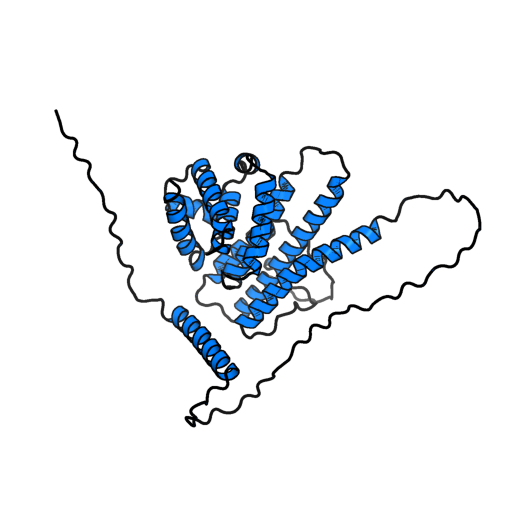 1
ATOM 1948 C CA . PRO A 1 248 ? 12.383 -8.837 -0.940 1.00 94.50 248 PRO A CA 1
ATOM 1949 C C . PRO A 1 248 ? 11.464 -8.310 0.166 1.00 94.50 248 PRO A C 1
ATOM 1951 O O . PRO A 1 248 ? 11.692 -7.217 0.688 1.00 94.50 248 PRO A O 1
ATOM 1954 N N . LEU A 1 249 ? 10.491 -9.124 0.591 1.00 94.38 249 LEU A N 1
ATOM 1955 C CA . LEU A 1 249 ? 9.533 -8.780 1.654 1.00 94.38 249 LEU A CA 1
ATOM 1956 C C . LEU A 1 249 ? 10.219 -8.243 2.916 1.00 94.38 249 LEU A C 1
ATOM 1958 O O . LEU A 1 249 ? 9.808 -7.224 3.460 1.00 94.38 249 LEU A O 1
ATOM 1962 N N . ARG A 1 250 ? 11.340 -8.861 3.307 1.00 93.62 250 ARG A N 1
ATOM 1963 C CA . ARG A 1 250 ? 12.130 -8.519 4.503 1.00 93.62 250 ARG A CA 1
ATOM 1964 C C . ARG A 1 250 ? 12.995 -7.252 4.372 1.00 93.62 250 ARG A C 1
ATOM 1966 O O . ARG A 1 250 ? 13.846 -7.010 5.231 1.00 93.62 250 ARG A O 1
ATOM 1973 N N . SER A 1 251 ? 12.830 -6.457 3.313 1.00 93.62 251 SER A N 1
ATOM 1974 C CA . SER A 1 251 ? 13.549 -5.188 3.148 1.00 93.62 251 SER A CA 1
ATOM 1975 C C . SER A 1 251 ? 13.255 -4.230 4.308 1.00 93.62 251 SER A C 1
ATOM 1977 O O . SER A 1 251 ? 12.100 -4.002 4.669 1.00 93.62 251 SER A O 1
ATOM 1979 N N . SER A 1 252 ? 14.298 -3.616 4.877 1.00 92.94 252 SER A N 1
ATOM 1980 C CA . SER A 1 252 ? 14.144 -2.619 5.949 1.00 92.94 252 SER A CA 1
ATOM 1981 C C . SER A 1 252 ? 13.344 -1.395 5.501 1.00 92.94 252 SER A C 1
ATOM 1983 O O . SER A 1 252 ? 12.694 -0.758 6.327 1.00 92.94 252 SER A O 1
ATOM 1985 N N . LEU A 1 253 ? 13.342 -1.103 4.195 1.00 92.88 253 LEU A N 1
ATOM 1986 C CA . LEU A 1 253 ? 12.543 -0.041 3.594 1.00 92.88 253 LEU A CA 1
ATOM 1987 C C . LEU A 1 253 ? 11.049 -0.232 3.878 1.00 92.88 253 LEU A C 1
ATOM 1989 O O . LEU A 1 253 ? 10.388 0.708 4.313 1.00 92.88 253 LEU A O 1
ATOM 1993 N N . HIS A 1 254 ? 10.531 -1.445 3.666 1.00 94.69 254 HIS A N 1
ATOM 1994 C CA . HIS A 1 254 ? 9.113 -1.751 3.856 1.00 94.69 254 HIS A CA 1
ATOM 1995 C C . HIS A 1 254 ? 8.701 -1.555 5.312 1.00 94.69 254 HIS A C 1
ATOM 1997 O O . HIS A 1 254 ? 7.683 -0.933 5.591 1.00 94.69 254 HIS A O 1
ATOM 2003 N N . HIS A 1 255 ? 9.555 -1.992 6.236 1.00 94.75 255 HIS A N 1
ATOM 2004 C CA . HIS A 1 255 ? 9.337 -1.817 7.664 1.00 94.75 255 HIS A CA 1
ATOM 2005 C C . HIS A 1 255 ? 9.309 -0.338 8.081 1.00 94.75 255 HIS A C 1
ATOM 2007 O O . HIS A 1 255 ? 8.429 0.072 8.834 1.00 94.75 255 HIS A O 1
ATOM 2013 N N . THR A 1 256 ? 10.230 0.493 7.575 1.00 95.00 256 THR A N 1
ATOM 2014 C CA . THR A 1 256 ? 10.202 1.941 7.845 1.00 95.00 256 THR A CA 1
ATOM 2015 C C . THR A 1 256 ? 8.917 2.586 7.327 1.00 95.00 256 THR A C 1
ATOM 2017 O O . THR A 1 256 ? 8.299 3.368 8.045 1.00 95.00 256 THR A O 1
ATOM 2020 N N . ILE A 1 257 ? 8.493 2.248 6.106 1.00 95.44 257 ILE A N 1
ATOM 2021 C CA . ILE A 1 257 ? 7.260 2.796 5.526 1.00 95.44 257 ILE A CA 1
ATOM 2022 C C . ILE A 1 257 ? 6.042 2.330 6.330 1.00 95.44 257 ILE A C 1
ATOM 2024 O O . ILE A 1 257 ? 5.193 3.144 6.681 1.00 95.44 257 ILE A O 1
ATOM 2028 N N . ALA A 1 258 ? 5.976 1.051 6.689 1.00 96.62 258 ALA A N 1
ATOM 2029 C CA . ALA A 1 258 ? 4.844 0.516 7.425 1.00 96.62 258 ALA A CA 1
ATOM 2030 C C . ALA A 1 258 ? 4.757 1.042 8.864 1.00 96.62 258 ALA A C 1
ATOM 2032 O O . ALA A 1 258 ? 3.654 1.259 9.353 1.00 96.62 258 ALA A O 1
ATOM 2033 N N . LYS A 1 259 ? 5.887 1.345 9.519 1.00 95.94 259 LYS A N 1
ATOM 2034 C CA . LYS A 1 259 ? 5.889 2.104 10.781 1.00 95.94 259 LYS A CA 1
ATOM 2035 C C . LYS A 1 259 ? 5.202 3.457 10.627 1.00 95.94 259 LYS A C 1
ATOM 2037 O O . LYS A 1 259 ? 4.406 3.826 11.480 1.00 95.94 259 LYS A O 1
ATOM 2042 N N . HIS A 1 260 ? 5.462 4.172 9.533 1.00 94.50 260 HIS A N 1
ATOM 2043 C CA . HIS A 1 260 ? 4.776 5.435 9.266 1.00 94.50 260 HIS A CA 1
ATOM 2044 C C . HIS A 1 260 ? 3.284 5.246 8.977 1.00 94.50 260 HIS A C 1
ATOM 2046 O O . HIS A 1 260 ? 2.495 6.071 9.428 1.00 94.50 260 HIS A O 1
ATOM 2052 N N . VAL A 1 261 ? 2.888 4.171 8.280 1.00 96.31 261 VAL A N 1
ATOM 2053 C CA . VAL A 1 261 ? 1.461 3.848 8.099 1.00 96.31 261 VAL A CA 1
ATOM 2054 C C . VAL A 1 261 ? 0.806 3.597 9.451 1.00 96.31 261 VAL A C 1
ATOM 2056 O O . VAL A 1 261 ? -0.170 4.263 9.774 1.00 96.31 261 VAL A O 1
ATOM 2059 N N . LYS A 1 262 ? 1.392 2.728 10.282 1.00 96.38 262 LYS A N 1
ATOM 2060 C CA . LYS A 1 262 ? 0.913 2.458 11.642 1.00 96.38 262 LYS A CA 1
ATOM 2061 C C . LYS A 1 262 ? 0.757 3.748 12.451 1.00 96.38 262 LYS A C 1
ATOM 2063 O O . LYS A 1 262 ? -0.323 4.016 12.952 1.00 96.38 262 LYS A O 1
ATOM 2068 N N . SER A 1 263 ? 1.785 4.597 12.498 1.00 94.56 263 SER A N 1
ATOM 2069 C CA . SER A 1 263 ? 1.709 5.877 13.216 1.00 94.56 263 SER A CA 1
ATOM 2070 C C . SER A 1 263 ? 0.673 6.852 12.648 1.00 94.56 263 SER A C 1
ATOM 2072 O O . SER A 1 263 ? 0.260 7.765 13.358 1.00 94.56 263 SER A O 1
ATOM 2074 N N . ASN A 1 264 ? 0.282 6.731 11.376 1.00 92.81 264 ASN A N 1
ATOM 2075 C CA . ASN A 1 264 ? -0.813 7.523 10.822 1.00 92.81 264 ASN A CA 1
ATOM 2076 C C . ASN A 1 264 ? -2.176 6.968 11.246 1.00 92.81 264 ASN A C 1
ATOM 2078 O O . ASN A 1 264 ? -3.022 7.766 11.626 1.00 92.81 264 ASN A O 1
ATOM 2082 N N . LEU A 1 265 ? -2.355 5.643 11.238 1.00 94.31 265 LEU A N 1
ATOM 2083 C CA . LEU A 1 265 ? -3.598 4.986 11.660 1.00 94.31 265 LEU A CA 1
ATOM 2084 C C . LEU A 1 265 ? -3.829 5.121 13.176 1.00 94.31 265 LEU A C 1
ATOM 2086 O O . LEU A 1 265 ? -4.916 5.481 13.605 1.00 94.31 265 LEU A O 1
ATOM 2090 N N . GLU A 1 266 ? -2.791 4.952 14.003 1.00 93.81 266 GLU A N 1
ATOM 2091 C CA . GLU A 1 266 ? -2.889 5.094 15.467 1.00 93.81 266 GLU A CA 1
ATOM 2092 C C . GLU A 1 266 ? -3.272 6.510 15.915 1.00 93.81 266 GLU A C 1
ATOM 2094 O O . GLU A 1 266 ? -3.846 6.681 16.988 1.00 93.81 266 GLU A O 1
ATOM 2099 N N . ARG A 1 267 ? -2.981 7.541 15.110 1.00 88.88 267 ARG A N 1
ATOM 2100 C CA . ARG A 1 267 ? -3.397 8.920 15.420 1.00 88.88 267 ARG A CA 1
ATOM 2101 C C . ARG A 1 267 ? -4.908 9.115 15.351 1.00 88.88 267 ARG A C 1
ATOM 2103 O O . ARG A 1 267 ? -5.401 10.027 16.003 1.00 88.88 267 ARG A O 1
ATOM 2110 N N . GLU A 1 268 ? -5.616 8.288 14.587 1.00 79.88 268 GLU A N 1
ATOM 2111 C CA . GLU A 1 268 ? -7.085 8.272 14.552 1.00 79.88 268 GLU A CA 1
ATOM 2112 C C . GLU A 1 268 ? -7.668 7.524 15.768 1.00 79.88 268 GLU A C 1
ATOM 2114 O O . GLU A 1 268 ? -8.847 7.658 16.099 1.00 79.88 268 GLU A O 1
ATOM 2119 N N . GLY A 1 269 ? -6.816 6.797 16.500 1.00 78.94 269 GLY A N 1
ATOM 2120 C CA . GLY A 1 269 ? -7.145 6.150 17.763 1.00 78.94 269 GLY A CA 1
ATOM 2121 C C . GLY A 1 269 ? -8.263 5.119 17.625 1.00 78.94 269 GLY A C 1
ATOM 2122 O O . GLY A 1 269 ? -8.347 4.383 16.645 1.00 78.94 269 GLY A O 1
ATOM 2123 N N . LEU A 1 270 ? -9.148 5.082 18.624 1.00 76.88 270 LEU A N 1
ATOM 2124 C CA . LEU A 1 270 ? -10.284 4.153 18.685 1.00 76.88 270 LEU A CA 1
ATOM 2125 C C . LEU A 1 270 ? -11.341 4.399 17.593 1.00 76.88 270 LEU A C 1
ATOM 2127 O O . LEU A 1 270 ? -12.269 3.609 17.455 1.00 76.88 270 LEU A O 1
ATOM 2131 N N . GLN A 1 271 ? -11.227 5.488 16.829 1.00 86.88 271 GLN A N 1
ATOM 2132 C CA . GLN A 1 271 ? -12.191 5.870 15.799 1.00 86.88 271 GLN A CA 1
ATOM 2133 C C . GLN A 1 271 ? -11.737 5.494 14.385 1.00 86.88 271 GLN A C 1
ATOM 2135 O O . GLN A 1 271 ? -12.315 6.000 13.425 1.00 86.88 271 GLN A O 1
ATOM 2140 N N . LEU A 1 272 ? -10.745 4.610 14.227 1.00 91.62 272 LEU A N 1
ATOM 2141 C CA . LEU A 1 272 ? -10.240 4.209 12.910 1.00 91.62 272 LEU A CA 1
ATOM 2142 C C . LEU A 1 272 ? -11.373 3.733 11.979 1.00 91.62 272 LEU A C 1
ATOM 2144 O O . LEU A 1 272 ? -11.554 4.274 10.895 1.00 91.62 272 LEU A O 1
ATOM 2148 N N . ILE A 1 273 ? -12.209 2.792 12.424 1.00 94.31 273 ILE A N 1
ATOM 2149 C CA . ILE A 1 273 ? -13.322 2.267 11.610 1.00 94.31 273 ILE A CA 1
ATOM 2150 C C . ILE A 1 273 ? -14.332 3.365 11.256 1.00 94.31 273 ILE A C 1
ATOM 2152 O O . ILE A 1 273 ? -14.761 3.459 10.110 1.00 94.31 273 ILE A O 1
ATOM 2156 N N . LEU A 1 274 ? -14.677 4.230 12.214 1.00 91.69 274 LEU A N 1
ATOM 2157 C CA . LEU A 1 274 ? -15.626 5.328 11.997 1.00 91.69 274 LEU A CA 1
ATOM 2158 C C . LEU A 1 274 ? -15.081 6.364 11.007 1.00 91.69 274 LEU A C 1
ATOM 2160 O O . LEU A 1 274 ? -15.813 6.848 10.148 1.00 91.69 274 LEU A O 1
ATOM 2164 N N . THR A 1 275 ? -13.787 6.672 11.098 1.00 90.00 275 THR A N 1
ATOM 2165 C CA . THR A 1 275 ? -13.105 7.626 10.212 1.00 90.00 275 THR A CA 1
ATOM 2166 C C . THR A 1 275 ? -13.036 7.097 8.779 1.00 90.00 275 THR A C 1
ATOM 2168 O O . THR A 1 275 ? -13.138 7.869 7.828 1.00 90.00 275 THR A O 1
ATOM 2171 N N . TRP A 1 276 ? -12.930 5.775 8.621 1.00 93.81 276 TRP A N 1
ATOM 2172 C CA . TRP A 1 276 ? -12.855 5.086 7.331 1.00 93.81 276 TRP A CA 1
ATOM 2173 C C . TRP A 1 276 ? -14.180 4.469 6.879 1.00 93.81 276 TRP A C 1
ATOM 2175 O O . TRP A 1 276 ? -14.188 3.710 5.913 1.00 93.81 276 TRP A O 1
ATOM 2185 N N . ALA A 1 277 ? -15.305 4.799 7.521 1.00 93.62 277 ALA A N 1
ATOM 2186 C CA . ALA A 1 277 ? -16.598 4.170 7.243 1.00 93.62 277 ALA A CA 1
ATOM 2187 C C . ALA A 1 277 ? -17.027 4.287 5.768 1.00 93.62 277 ALA A C 1
ATOM 2189 O O . ALA A 1 277 ? -17.682 3.391 5.241 1.00 93.62 277 ALA A O 1
ATOM 2190 N N . ALA A 1 278 ? -16.626 5.366 5.088 1.00 92.38 278 ALA A N 1
ATOM 2191 C CA . ALA A 1 278 ? -16.913 5.574 3.669 1.00 92.38 278 ALA A CA 1
ATOM 2192 C C . ALA A 1 278 ? -16.091 4.668 2.729 1.00 92.38 278 ALA A C 1
ATOM 2194 O O . ALA A 1 278 ? -16.542 4.394 1.624 1.00 92.38 278 ALA A O 1
ATOM 2195 N N . ASP A 1 279 ? -14.915 4.202 3.163 1.00 95.19 279 ASP A N 1
ATOM 2196 C CA . ASP A 1 279 ? -13.908 3.537 2.323 1.00 95.19 279 ASP A CA 1
ATOM 2197 C C . ASP A 1 279 ? -13.258 2.332 3.044 1.00 95.19 279 ASP A C 1
ATOM 2199 O O . ASP A 1 279 ? -12.039 2.121 2.999 1.00 95.19 279 ASP A O 1
ATOM 2203 N N . LEU A 1 280 ? -14.063 1.512 3.728 1.00 96.75 280 LEU A N 1
ATOM 2204 C CA . LEU A 1 280 ? -13.567 0.362 4.500 1.00 96.75 280 LEU A CA 1
ATOM 2205 C C . LEU A 1 280 ? -12.804 -0.663 3.645 1.00 96.75 280 LEU A C 1
ATOM 2207 O O . LEU A 1 280 ? -11.871 -1.295 4.133 1.00 96.75 280 LEU A O 1
ATOM 2211 N N . GLU A 1 281 ? -13.139 -0.807 2.363 1.00 97.56 281 GLU A N 1
ATOM 2212 C CA . GLU A 1 281 ? -12.427 -1.691 1.427 1.00 97.56 281 GLU A CA 1
ATOM 2213 C C . GLU A 1 281 ? -10.993 -1.208 1.160 1.00 97.56 281 GLU A C 1
ATOM 2215 O O . GLU A 1 281 ? -10.063 -2.014 1.046 1.00 97.56 281 GLU A O 1
ATOM 2220 N N . LEU A 1 282 ? -10.783 0.112 1.112 1.00 96.69 282 LEU A N 1
ATOM 2221 C CA . LEU A 1 282 ? -9.443 0.677 1.006 1.00 96.69 282 LEU A CA 1
ATOM 2222 C C . LEU A 1 282 ? -8.668 0.505 2.309 1.00 96.69 282 LEU A C 1
ATOM 2224 O O . LEU A 1 282 ? -7.490 0.145 2.257 1.00 96.69 282 LEU A O 1
ATOM 2228 N N . LEU A 1 283 ? -9.312 0.706 3.463 1.00 97.25 283 LEU A N 1
ATOM 2229 C CA . LEU A 1 283 ? -8.681 0.434 4.754 1.00 97.25 283 LEU A CA 1
ATOM 2230 C C . LEU A 1 283 ? -8.266 -1.041 4.857 1.00 97.25 283 LEU A C 1
ATOM 2232 O O . LEU A 1 283 ? -7.118 -1.331 5.197 1.00 97.25 283 LEU A O 1
ATOM 2236 N N . LEU A 1 284 ? -9.156 -1.967 4.486 1.00 98.25 284 LEU A N 1
ATOM 2237 C CA . LEU A 1 284 ? -8.881 -3.403 4.419 1.00 98.25 284 LEU A CA 1
ATOM 2238 C C . LEU A 1 284 ? -7.641 -3.684 3.560 1.00 98.25 284 LEU A C 1
ATOM 2240 O O . LEU A 1 284 ? -6.744 -4.419 3.975 1.00 98.25 284 LEU A O 1
ATOM 2244 N N . TRP A 1 285 ? -7.558 -3.062 2.381 1.00 98.56 285 TRP A N 1
ATOM 2245 C CA . TRP A 1 285 ? -6.422 -3.212 1.473 1.00 98.56 285 TRP A CA 1
ATOM 2246 C C . TRP A 1 285 ? -5.113 -2.642 2.042 1.00 98.56 285 TRP A C 1
ATOM 2248 O O . TRP A 1 285 ? -4.062 -3.283 1.944 1.00 98.56 285 TRP A O 1
ATOM 2258 N N . ILE A 1 286 ? -5.165 -1.466 2.676 1.00 98.19 286 ILE A N 1
ATOM 2259 C CA . ILE A 1 286 ? -4.025 -0.828 3.353 1.00 98.19 286 ILE A CA 1
ATOM 2260 C C . ILE A 1 286 ? -3.487 -1.735 4.464 1.00 98.19 286 ILE A C 1
ATOM 2262 O O . ILE A 1 286 ? -2.280 -1.996 4.523 1.00 98.19 286 ILE A O 1
ATOM 2266 N N . LEU A 1 287 ? -4.370 -2.249 5.322 1.00 98.44 287 LEU A N 1
ATOM 2267 C CA . LEU A 1 287 ? -4.015 -3.155 6.415 1.00 98.44 287 LEU A CA 1
ATOM 2268 C C . LEU A 1 287 ? -3.426 -4.464 5.880 1.00 98.44 287 LEU A C 1
ATOM 2270 O O . LEU A 1 287 ? -2.402 -4.929 6.378 1.00 98.44 287 LEU A O 1
ATOM 2274 N N . PHE A 1 288 ? -4.004 -5.016 4.811 1.00 98.56 288 PHE A N 1
ATOM 2275 C CA . PHE A 1 288 ? -3.484 -6.206 4.144 1.00 98.56 288 PHE A CA 1
ATOM 2276 C C . PHE A 1 288 ? -2.045 -6.000 3.652 1.00 98.56 288 PHE A C 1
ATOM 2278 O O . PHE A 1 288 ? -1.137 -6.723 4.070 1.00 98.56 288 PHE A O 1
ATOM 2285 N N . ILE A 1 289 ? -1.794 -4.999 2.800 1.00 98.50 289 ILE A N 1
ATOM 2286 C CA . ILE A 1 289 ? -0.472 -4.849 2.174 1.00 98.50 289 ILE A CA 1
ATOM 2287 C C . ILE A 1 289 ? 0.616 -4.493 3.196 1.00 98.50 289 ILE A C 1
ATOM 2289 O O . ILE A 1 289 ? 1.766 -4.924 3.073 1.00 98.50 289 ILE A O 1
ATOM 2293 N N . THR A 1 290 ? 0.257 -3.755 4.247 1.00 98.31 290 THR A N 1
ATOM 2294 C CA . THR A 1 290 ? 1.174 -3.412 5.342 1.00 98.31 290 THR A CA 1
ATOM 2295 C C . THR A 1 290 ? 1.442 -4.587 6.279 1.00 98.31 290 THR A C 1
ATOM 2297 O O . THR A 1 290 ? 2.586 -4.751 6.717 1.00 98.31 290 THR A O 1
ATOM 2300 N N . ALA A 1 291 ? 0.458 -5.454 6.535 1.00 98.31 291 ALA A N 1
ATOM 2301 C CA . ALA A 1 291 ? 0.667 -6.706 7.258 1.00 98.31 291 ALA A CA 1
ATOM 2302 C C . ALA A 1 291 ? 1.633 -7.625 6.495 1.00 98.31 291 ALA A C 1
ATOM 2304 O O . ALA A 1 291 ? 2.601 -8.123 7.080 1.00 98.31 291 ALA A O 1
ATOM 2305 N N . VAL A 1 292 ? 1.434 -7.789 5.179 1.00 98.12 292 VAL A N 1
ATOM 2306 C CA . VAL A 1 292 ? 2.328 -8.561 4.291 1.00 98.12 292 VAL A CA 1
ATOM 2307 C C . VAL A 1 292 ? 3.761 -8.023 4.334 1.00 98.12 292 VAL A C 1
ATOM 2309 O O . VAL A 1 292 ? 4.720 -8.785 4.457 1.00 98.12 292 VAL A O 1
ATOM 2312 N N . ALA A 1 293 ? 3.918 -6.701 4.301 1.00 97.56 293 ALA A N 1
ATOM 2313 C CA . ALA A 1 293 ? 5.213 -6.030 4.352 1.00 97.56 293 ALA A CA 1
ATOM 2314 C C . ALA A 1 293 ? 5.974 -6.190 5.682 1.00 97.56 293 ALA A C 1
ATOM 2316 O O . ALA A 1 293 ? 7.183 -5.958 5.726 1.00 97.56 293 ALA A O 1
ATOM 2317 N N . ASN A 1 294 ? 5.290 -6.587 6.757 1.00 97.38 294 ASN A N 1
ATOM 2318 C CA . ASN A 1 294 ? 5.857 -6.765 8.095 1.00 97.38 294 ASN A CA 1
ATOM 2319 C C . ASN A 1 294 ? 5.989 -8.233 8.504 1.00 97.38 294 ASN A C 1
ATOM 2321 O O . ASN A 1 294 ? 5.921 -8.551 9.688 1.00 97.38 294 ASN A O 1
ATOM 2325 N N . ILE A 1 295 ? 6.207 -9.143 7.554 1.00 95.62 295 ILE A N 1
ATOM 2326 C CA . ILE A 1 295 ? 6.509 -10.535 7.899 1.00 95.62 295 ILE A CA 1
ATOM 2327 C C . ILE A 1 295 ? 7.685 -10.611 8.893 1.00 95.62 295 ILE A C 1
ATOM 2329 O O . ILE A 1 295 ? 8.693 -9.914 8.737 1.00 95.62 295 ILE A O 1
ATOM 2333 N N . ASP A 1 296 ? 7.530 -11.425 9.939 1.00 95.56 296 ASP A N 1
ATOM 2334 C CA . ASP A 1 296 ? 8.492 -11.590 11.040 1.00 95.56 296 ASP A CA 1
ATOM 2335 C C . ASP A 1 296 ? 8.779 -10.310 11.859 1.00 95.56 296 ASP A C 1
ATOM 2337 O O . ASP A 1 296 ? 9.831 -10.191 12.496 1.00 95.56 296 ASP A O 1
ATOM 2341 N N . ARG A 1 297 ? 7.880 -9.315 11.838 1.00 96.00 297 ARG A N 1
ATOM 2342 C CA . ARG A 1 297 ? 8.003 -8.077 12.625 1.00 96.00 297 ARG A CA 1
ATOM 2343 C C . ARG A 1 297 ? 6.899 -7.961 13.667 1.00 96.00 297 ARG A C 1
ATOM 2345 O O . ARG A 1 297 ? 5.773 -8.399 13.451 1.00 96.00 297 ARG A O 1
ATOM 2352 N N . VAL A 1 298 ? 7.221 -7.304 14.780 1.00 96.31 298 VAL A N 1
ATOM 2353 C CA . VAL A 1 298 ? 6.291 -7.103 15.904 1.00 96.31 298 VAL A CA 1
ATOM 2354 C C . VAL A 1 298 ? 5.075 -6.265 15.507 1.00 96.31 298 VAL A C 1
ATOM 2356 O O . VAL A 1 298 ? 3.984 -6.464 16.029 1.00 96.31 298 VAL A O 1
ATOM 2359 N N . GLU A 1 299 ? 5.229 -5.366 14.535 1.00 96.19 299 GLU A N 1
ATOM 2360 C CA . GLU A 1 299 ? 4.147 -4.525 14.030 1.00 96.19 299 GLU A CA 1
ATOM 2361 C C . GLU A 1 299 ? 3.099 -5.310 13.235 1.00 96.19 299 GLU A C 1
ATOM 2363 O O . GLU A 1 299 ? 1.988 -4.815 13.079 1.00 96.19 299 GLU A O 1
ATOM 2368 N N . ARG A 1 300 ? 3.402 -6.529 12.759 1.00 97.75 300 ARG A N 1
ATOM 2369 C CA . ARG A 1 300 ? 2.433 -7.356 12.021 1.00 97.75 300 ARG A CA 1
ATOM 2370 C C . ARG A 1 300 ? 1.175 -7.617 12.836 1.00 97.75 300 ARG A C 1
ATOM 2372 O O . ARG A 1 300 ? 0.085 -7.497 12.293 1.00 97.75 300 ARG A O 1
ATOM 2379 N N . LEU A 1 301 ? 1.332 -7.924 14.126 1.00 97.69 301 LEU A N 1
ATOM 2380 C CA . LEU A 1 301 ? 0.211 -8.248 15.008 1.00 97.69 301 LEU A CA 1
ATOM 2381 C C . LEU A 1 301 ? -0.818 -7.113 15.056 1.00 97.69 301 LEU A C 1
ATOM 2383 O O . LEU A 1 301 ? -2.009 -7.386 14.974 1.00 97.69 301 LEU A O 1
ATOM 2387 N N . TYR A 1 302 ? -0.352 -5.860 15.102 1.00 97.38 302 TYR A N 1
ATOM 2388 C CA . TYR A 1 302 ? -1.222 -4.683 15.048 1.00 97.38 302 TYR A CA 1
ATOM 2389 C C . TYR A 1 302 ? -2.084 -4.693 13.780 1.00 97.38 302 TYR A C 1
ATOM 2391 O O . TYR A 1 302 ? -3.304 -4.635 13.862 1.00 97.38 302 TYR A O 1
ATOM 2399 N N . PHE A 1 303 ? -1.473 -4.855 12.603 1.00 98.00 303 PHE A N 1
ATOM 2400 C CA . PHE A 1 303 ? -2.228 -4.847 11.350 1.00 98.00 303 PHE A CA 1
ATOM 2401 C C . PHE A 1 303 ? -3.207 -6.017 11.239 1.00 98.00 303 PHE A C 1
ATOM 2403 O O . PHE A 1 303 ? -4.301 -5.818 10.733 1.00 98.00 303 PHE A O 1
ATOM 2410 N N . VAL A 1 304 ? -2.852 -7.216 11.719 1.00 98.25 304 VAL A N 1
ATOM 2411 C CA . VAL A 1 304 ? -3.761 -8.379 11.697 1.00 98.25 304 VAL A CA 1
ATOM 2412 C C . VAL A 1 304 ? -4.952 -8.170 12.642 1.00 98.25 304 VAL A C 1
ATOM 2414 O O . VAL A 1 304 ? -6.075 -8.527 12.290 1.00 98.25 304 VAL A O 1
ATOM 2417 N N . GLN A 1 305 ? -4.731 -7.559 13.810 1.00 97.38 305 GLN A N 1
ATOM 2418 C CA . GLN A 1 305 ? -5.805 -7.204 14.743 1.00 97.38 305 GLN A CA 1
ATOM 2419 C C . GLN A 1 305 ? -6.776 -6.195 14.121 1.00 97.38 305 GLN A C 1
ATOM 2421 O O . GLN A 1 305 ? -7.975 -6.456 14.093 1.00 97.38 305 GLN A O 1
ATOM 2426 N N . GLU A 1 306 ? -6.268 -5.102 13.548 1.00 97.44 306 GLU A N 1
ATOM 2427 C CA . GLU A 1 306 ? -7.109 -4.111 12.861 1.00 97.44 306 GLU A CA 1
ATOM 2428 C C . GLU A 1 306 ? -7.827 -4.719 11.647 1.00 97.44 306 GLU A C 1
ATOM 2430 O O . GLU A 1 306 ? -9.009 -4.471 11.418 1.00 97.44 306 GLU A O 1
ATOM 2435 N N . LEU A 1 307 ? -7.144 -5.583 10.888 1.00 97.94 307 LEU A N 1
ATOM 2436 C CA . LEU A 1 307 ? -7.718 -6.273 9.734 1.00 97.94 307 LEU A CA 1
ATOM 2437 C C . LEU A 1 307 ? -8.909 -7.147 10.150 1.00 97.94 307 LEU A C 1
ATOM 2439 O O . LEU A 1 307 ? -9.925 -7.140 9.462 1.00 97.94 307 LEU A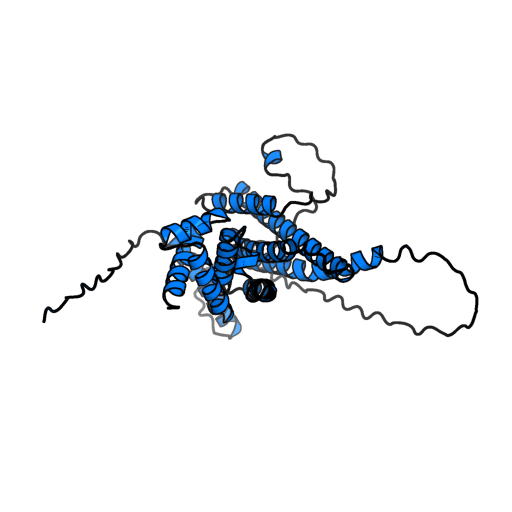 O 1
ATOM 2443 N N . LYS A 1 308 ? -8.820 -7.848 11.292 1.00 97.81 308 LYS A N 1
ATOM 2444 C CA . LYS A 1 308 ? -9.941 -8.616 11.857 1.00 97.81 308 LYS A CA 1
ATOM 2445 C C . LYS A 1 308 ? -11.145 -7.716 12.133 1.00 97.81 308 LYS A C 1
ATOM 2447 O O . LYS A 1 308 ? -12.260 -8.082 11.772 1.00 97.81 308 LYS A O 1
ATOM 2452 N N . LEU A 1 309 ? -10.926 -6.551 12.743 1.00 96.94 309 LEU A N 1
ATOM 2453 C CA . LEU A 1 309 ? -12.011 -5.619 13.053 1.00 96.94 309 LEU A CA 1
ATOM 2454 C C . LEU A 1 309 ? -12.690 -5.101 11.777 1.00 96.94 309 LEU A C 1
ATOM 2456 O O . LEU A 1 309 ? -13.915 -5.096 11.700 1.00 96.94 309 LEU A O 1
ATOM 2460 N N . VAL A 1 310 ? -11.916 -4.754 10.744 1.00 97.62 310 VAL A N 1
ATOM 2461 C CA . VAL A 1 310 ? -12.463 -4.302 9.452 1.00 97.62 310 VAL A CA 1
ATOM 2462 C C . VAL A 1 310 ? -13.195 -5.428 8.711 1.00 97.62 310 VAL A C 1
ATOM 2464 O O . VAL A 1 310 ? -14.248 -5.186 8.129 1.00 97.62 310 VAL A O 1
ATOM 2467 N N . VAL A 1 311 ? -12.691 -6.668 8.758 1.00 98.25 311 VAL A N 1
ATOM 2468 C CA . VAL A 1 311 ? -13.376 -7.857 8.207 1.00 98.25 311 VAL A CA 1
ATOM 2469 C C . VAL A 1 311 ? -14.734 -8.071 8.882 1.00 98.25 311 VAL A C 1
ATOM 2471 O O . VAL A 1 311 ? -15.720 -8.339 8.195 1.00 98.25 311 VAL A O 1
ATOM 2474 N N . MET A 1 312 ? -14.798 -7.917 10.209 1.00 97.38 312 MET A N 1
ATOM 2475 C CA . MET A 1 312 ? -16.049 -8.007 10.967 1.00 97.38 312 MET A CA 1
ATOM 2476 C C . MET A 1 312 ? -17.021 -6.879 10.603 1.00 97.38 312 MET A C 1
ATOM 2478 O O . MET A 1 312 ? -18.199 -7.153 10.379 1.00 97.38 312 MET A O 1
ATOM 2482 N N . GLU A 1 313 ? -16.533 -5.640 10.492 1.00 97.62 313 GLU A N 1
ATOM 2483 C CA . GLU A 1 313 ? -17.355 -4.481 10.122 1.00 97.62 313 GLU A CA 1
ATOM 2484 C C . GLU A 1 313 ? -17.935 -4.618 8.705 1.00 97.62 313 GLU A C 1
ATOM 2486 O O . GLU A 1 313 ? -19.125 -4.397 8.486 1.00 97.62 313 GLU A O 1
ATOM 2491 N N . LEU A 1 314 ? -17.124 -5.083 7.749 1.00 97.81 314 LEU A N 1
ATOM 2492 C CA . LEU A 1 314 ? -17.554 -5.383 6.380 1.00 97.81 314 LEU A CA 1
ATOM 2493 C C . LEU A 1 314 ? -18.438 -6.638 6.275 1.00 97.81 314 LEU A C 1
ATOM 2495 O O . LEU A 1 314 ? -18.933 -6.940 5.189 1.00 97.81 314 LEU A O 1
ATOM 2499 N N . ARG A 1 315 ? -18.640 -7.375 7.378 1.00 97.81 315 ARG A N 1
ATOM 2500 C CA . ARG A 1 315 ? -19.390 -8.643 7.436 1.00 97.81 315 ARG A CA 1
ATOM 2501 C C . ARG A 1 315 ? -18.881 -9.688 6.442 1.00 97.81 315 ARG A C 1
ATOM 2503 O O . ARG A 1 315 ? -19.666 -10.428 5.856 1.00 97.81 315 ARG A O 1
ATOM 2510 N N . ILE A 1 316 ? -17.567 -9.749 6.259 1.00 98.25 316 ILE A N 1
ATOM 2511 C CA . ILE A 1 316 ? -16.918 -10.744 5.407 1.00 98.25 316 ILE A CA 1
ATOM 2512 C C . ILE A 1 316 ? -16.856 -12.062 6.186 1.00 98.25 316 ILE A C 1
ATOM 2514 O O . ILE A 1 316 ? -16.176 -12.153 7.209 1.00 98.25 316 ILE A O 1
ATOM 2518 N N . LEU A 1 317 ? -17.577 -13.080 5.714 1.00 97.75 317 LEU A N 1
ATOM 2519 C CA . LEU A 1 317 ? -17.703 -14.374 6.395 1.00 97.75 317 LEU A CA 1
ATOM 2520 C C . LEU A 1 317 ? -16.833 -15.458 5.753 1.00 97.75 317 LEU A C 1
ATOM 2522 O O . LEU A 1 317 ? -16.509 -16.457 6.397 1.00 97.75 317 LEU A O 1
ATOM 2526 N N . THR A 1 318 ? -16.466 -15.274 4.486 1.00 98.12 318 THR A N 1
ATOM 2527 C CA . THR A 1 318 ? -15.758 -16.274 3.680 1.00 98.12 318 THR A CA 1
ATOM 2528 C C . THR A 1 318 ? -14.445 -15.737 3.114 1.00 98.12 318 THR A C 1
ATOM 2530 O O . THR A 1 318 ? -14.252 -14.528 2.957 1.00 98.12 318 THR A O 1
ATOM 2533 N N . PHE A 1 319 ? -13.528 -16.649 2.778 1.00 98.12 319 PHE A N 1
ATOM 2534 C CA . PHE A 1 319 ? -12.257 -16.282 2.153 1.00 98.12 319 PHE A CA 1
ATOM 2535 C C . PHE A 1 319 ? -12.474 -15.663 0.764 1.00 98.12 319 PHE A C 1
ATOM 2537 O O . PHE A 1 319 ? -11.785 -14.725 0.372 1.00 98.12 319 PHE A O 1
ATOM 2544 N N . GLU A 1 320 ? -13.473 -16.140 0.026 1.00 98.44 320 GLU A N 1
ATOM 2545 C CA . GLU A 1 320 ? -13.830 -15.650 -1.301 1.00 98.44 320 GLU A CA 1
ATOM 2546 C C . GLU A 1 320 ? -14.312 -14.194 -1.255 1.00 98.44 320 GLU A C 1
ATOM 2548 O O . GLU A 1 320 ? -13.894 -13.377 -2.080 1.00 98.44 320 GLU A O 1
ATOM 2553 N N . GLU A 1 321 ? -15.143 -13.841 -0.269 1.00 98.50 321 GLU A N 1
ATOM 2554 C CA . GLU A 1 321 ? -15.568 -12.457 -0.018 1.00 98.50 321 GLU A CA 1
ATOM 2555 C C . GLU A 1 321 ? -14.386 -11.563 0.367 1.00 98.50 321 GLU A C 1
ATOM 2557 O O . GLU A 1 321 ? -14.275 -10.445 -0.140 1.00 98.50 321 GLU A O 1
ATOM 2562 N N . TYR A 1 322 ? -13.465 -12.069 1.192 1.00 98.56 322 TYR A N 1
ATOM 2563 C CA . TYR A 1 322 ? -12.246 -11.355 1.569 1.00 98.56 322 TYR A CA 1
ATOM 2564 C C . TYR A 1 322 ? -11.381 -11.013 0.347 1.00 98.56 322 TYR A C 1
ATOM 2566 O O . TYR A 1 322 ? -10.984 -9.861 0.156 1.00 98.56 322 TYR A O 1
ATOM 2574 N N . ILE A 1 323 ? -11.148 -11.988 -0.537 1.00 98.31 323 ILE A N 1
ATOM 2575 C CA . ILE A 1 323 ? -10.422 -11.775 -1.797 1.00 98.31 323 ILE A CA 1
ATOM 2576 C C . ILE A 1 323 ? -11.170 -10.791 -2.700 1.00 98.31 323 ILE A C 1
ATOM 2578 O O . ILE A 1 323 ? -10.553 -9.896 -3.283 1.00 98.31 323 ILE A O 1
ATOM 2582 N N . LYS A 1 324 ? -12.495 -10.934 -2.819 1.00 98.19 324 LYS A N 1
ATOM 2583 C CA . LYS A 1 324 ? -13.327 -10.045 -3.636 1.00 98.19 324 LYS A CA 1
ATOM 2584 C C . LYS A 1 324 ? -13.210 -8.592 -3.172 1.00 98.19 324 LYS A C 1
ATOM 2586 O O . LYS A 1 324 ? -13.030 -7.724 -4.023 1.00 98.19 324 LYS A O 1
ATOM 2591 N N . ALA A 1 325 ? -13.243 -8.341 -1.863 1.00 98.06 325 ALA A N 1
ATOM 2592 C CA . ALA A 1 325 ? -13.084 -7.007 -1.286 1.00 98.06 325 ALA A CA 1
ATOM 2593 C C . ALA A 1 325 ? -11.690 -6.420 -1.574 1.00 98.06 325 ALA A C 1
ATOM 2595 O O . ALA A 1 325 ? -11.572 -5.291 -2.048 1.00 98.06 325 ALA A O 1
ATOM 2596 N N . LEU A 1 326 ? -10.618 -7.201 -1.396 1.00 97.81 326 LEU A N 1
ATOM 2597 C CA . LEU A 1 326 ? -9.256 -6.738 -1.698 1.00 97.81 326 LEU A CA 1
ATOM 2598 C C . LEU A 1 326 ? -9.045 -6.413 -3.188 1.00 97.81 326 LEU A C 1
ATOM 2600 O O . LEU A 1 326 ? -8.323 -5.468 -3.523 1.00 97.81 326 LEU A O 1
ATOM 2604 N N . LYS A 1 327 ? -9.694 -7.163 -4.090 1.00 97.19 327 LYS A N 1
ATOM 2605 C CA . LYS A 1 327 ? -9.624 -6.955 -5.548 1.00 97.19 327 LYS A CA 1
ATOM 2606 C C . LYS A 1 327 ? -10.211 -5.618 -6.013 1.00 97.19 327 LYS A C 1
ATOM 2608 O O . LYS A 1 327 ? -9.871 -5.176 -7.114 1.00 97.19 327 LYS A O 1
ATOM 2613 N N . VAL A 1 328 ? -11.040 -4.957 -5.199 1.00 96.44 328 VAL A N 1
ATOM 2614 C CA . VAL A 1 328 ? -11.655 -3.659 -5.533 1.00 96.44 328 VAL A CA 1
ATOM 2615 C C . VAL A 1 328 ? -10.607 -2.558 -5.716 1.00 96.44 328 VAL A C 1
ATOM 2617 O O . VAL A 1 328 ? -10.807 -1.670 -6.545 1.00 96.44 328 VAL A O 1
ATOM 2620 N N . ILE A 1 329 ? -9.473 -2.620 -5.008 1.00 96.56 329 ILE A N 1
ATOM 2621 C CA . ILE A 1 329 ? -8.466 -1.548 -4.966 1.00 96.56 329 ILE A CA 1
ATOM 2622 C C . ILE A 1 329 ? -7.332 -1.786 -5.968 1.00 96.56 329 ILE A C 1
ATOM 2624 O O . ILE A 1 329 ? -7.328 -1.213 -7.059 1.00 96.56 329 ILE A O 1
ATOM 2628 N N . VAL A 1 330 ? -6.355 -2.619 -5.629 1.00 96.06 330 VAL A N 1
ATOM 2629 C CA . VAL A 1 330 ? -5.220 -2.970 -6.488 1.00 96.06 330 VAL A CA 1
ATOM 2630 C C . VAL A 1 330 ? -4.860 -4.414 -6.175 1.00 96.06 330 VAL A C 1
ATOM 2632 O O . VAL A 1 330 ? -4.754 -4.790 -5.011 1.00 96.06 330 VAL A O 1
ATOM 2635 N N . TRP A 1 331 ? -4.665 -5.237 -7.199 1.00 97.12 331 TRP A N 1
ATOM 2636 C CA . TRP A 1 331 ? -4.484 -6.665 -6.995 1.00 97.12 331 TRP A CA 1
ATOM 2637 C C . TRP A 1 331 ? -3.525 -7.262 -8.010 1.00 97.12 331 TRP A C 1
ATOM 2639 O O . TRP A 1 331 ? -3.577 -6.897 -9.186 1.00 97.12 331 TRP A O 1
ATOM 2649 N N . SER A 1 332 ? -2.702 -8.200 -7.537 1.00 96.31 332 SER A N 1
ATOM 2650 C CA . SER A 1 332 ? -2.047 -9.177 -8.392 1.00 96.31 332 SER A CA 1
ATOM 2651 C C . SER A 1 332 ? -2.339 -10.593 -7.896 1.00 96.31 332 SER A C 1
ATOM 2653 O O . SER A 1 332 ? -1.940 -10.945 -6.791 1.00 96.31 332 SER A O 1
ATOM 2655 N N . ASP A 1 333 ? -2.994 -11.417 -8.707 1.00 95.25 333 ASP A N 1
ATOM 2656 C CA . ASP A 1 333 ? -3.339 -12.809 -8.428 1.00 95.25 333 ASP A CA 1
ATOM 2657 C C . ASP A 1 333 ? -2.105 -13.640 -8.055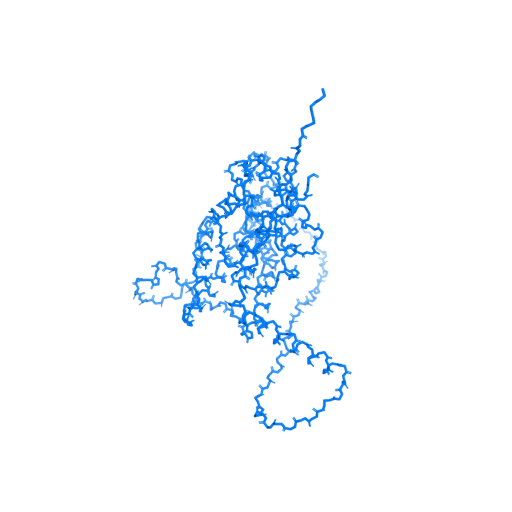 1.00 95.25 333 ASP A C 1
ATOM 2659 O O . ASP A 1 333 ? -2.125 -14.336 -7.040 1.00 95.25 333 ASP A O 1
ATOM 2663 N N . SER A 1 334 ? -1.001 -13.497 -8.797 1.00 92.88 334 SER A N 1
ATOM 2664 C CA . SER A 1 334 ? 0.222 -14.287 -8.572 1.00 92.88 334 SER A CA 1
ATOM 2665 C C . SER A 1 334 ? 0.844 -14.089 -7.183 1.00 92.88 334 SER A C 1
ATOM 2667 O O . SER A 1 334 ? 1.416 -15.017 -6.609 1.00 92.88 334 SER A O 1
ATOM 2669 N N . PHE A 1 335 ? 0.737 -12.879 -6.632 1.00 95.50 335 PHE A N 1
ATOM 2670 C CA . PHE A 1 335 ? 1.358 -12.515 -5.364 1.00 95.50 335 PHE A CA 1
ATOM 2671 C C . PHE A 1 335 ? 0.338 -12.453 -4.225 1.00 95.50 335 PHE A C 1
ATOM 2673 O O . PHE A 1 335 ? 0.539 -13.057 -3.171 1.00 95.50 335 PHE A O 1
ATOM 2680 N N . CYS A 1 336 ? -0.754 -11.715 -4.420 1.00 97.44 336 CYS A N 1
ATOM 2681 C CA . CYS A 1 336 ? -1.708 -11.400 -3.367 1.00 97.44 336 CYS A CA 1
ATOM 2682 C C . CYS A 1 336 ? -2.492 -12.632 -2.913 1.00 97.44 336 CYS A C 1
ATOM 2684 O O . CYS A 1 336 ? -2.736 -12.744 -1.719 1.00 97.44 336 CYS A O 1
ATOM 2686 N N . PHE A 1 337 ? -2.814 -13.583 -3.799 1.00 97.06 337 PHE A N 1
ATOM 2687 C CA . PHE A 1 337 ? -3.614 -14.758 -3.430 1.00 97.06 337 PHE A CA 1
ATOM 2688 C C . PHE A 1 337 ? -2.978 -15.573 -2.292 1.00 97.06 337 PHE A C 1
ATOM 2690 O O . PHE A 1 337 ? -3.610 -15.812 -1.262 1.00 97.06 337 PHE A O 1
ATOM 2697 N N . LEU A 1 338 ? -1.694 -15.926 -2.434 1.00 96.56 338 LEU A N 1
ATOM 2698 C CA . LEU A 1 338 ? -0.959 -16.675 -1.412 1.00 96.56 338 LEU A CA 1
ATOM 2699 C C . LEU A 1 338 ? -0.877 -15.900 -0.090 1.00 96.56 338 LEU A C 1
ATOM 2701 O O . LEU A 1 338 ? -1.062 -16.468 0.984 1.00 96.56 338 LEU A O 1
ATOM 2705 N N . GLN A 1 339 ? -0.603 -14.596 -0.162 1.00 97.88 339 GLN A N 1
ATOM 2706 C CA . GLN A 1 339 ? -0.472 -13.762 1.033 1.00 97.88 339 GLN A CA 1
ATOM 2707 C C . GLN A 1 339 ? -1.809 -13.566 1.755 1.00 97.88 339 GLN A C 1
ATOM 2709 O O . GLN A 1 339 ? -1.844 -13.549 2.985 1.00 97.88 339 GLN A O 1
ATOM 2714 N N . SER A 1 340 ? -2.908 -13.456 1.007 1.00 98.00 340 SER A N 1
ATOM 2715 C CA . SER A 1 340 ? -4.256 -13.363 1.559 1.00 98.00 340 SER A CA 1
ATOM 2716 C C . SER A 1 340 ? -4.658 -14.642 2.272 1.00 98.00 340 SER A C 1
ATOM 2718 O O . SER A 1 340 ? -5.243 -14.549 3.342 1.00 98.00 340 SER A O 1
ATOM 2720 N N . MET A 1 341 ? -4.309 -15.816 1.741 1.00 98.25 341 MET A N 1
ATOM 2721 C CA . MET A 1 341 ? -4.574 -17.092 2.414 1.00 98.25 341 MET A CA 1
ATOM 2722 C C . MET A 1 341 ? -3.871 -17.163 3.777 1.00 98.25 341 MET A C 1
ATOM 2724 O O . MET A 1 341 ? -4.506 -17.459 4.785 1.00 98.25 341 MET A O 1
ATOM 2728 N N . ILE A 1 342 ? -2.582 -16.803 3.827 1.00 98.12 342 ILE A N 1
ATOM 2729 C CA . ILE A 1 342 ? -1.801 -16.781 5.076 1.00 98.12 342 ILE A CA 1
ATOM 2730 C C . ILE A 1 342 ? -2.421 -15.812 6.092 1.00 98.12 342 ILE A C 1
ATOM 2732 O O . ILE A 1 342 ? -2.607 -16.163 7.256 1.00 98.12 342 ILE A O 1
ATOM 2736 N N . LEU A 1 343 ? -2.755 -14.591 5.663 1.00 98.12 343 LEU A N 1
ATOM 2737 C CA . LEU A 1 343 ? -3.354 -13.595 6.553 1.00 98.12 343 LEU A CA 1
ATOM 2738 C C . LEU A 1 343 ? -4.760 -13.986 7.011 1.00 98.12 343 LEU A C 1
ATOM 2740 O O . LEU A 1 343 ? -5.100 -13.742 8.164 1.00 98.12 343 LEU A O 1
ATOM 2744 N N . TRP A 1 344 ? -5.555 -14.623 6.154 1.00 98.38 344 TRP A N 1
ATOM 2745 C CA . TRP A 1 344 ? -6.885 -15.110 6.511 1.00 98.38 344 TRP A CA 1
ATOM 2746 C C . TRP A 1 344 ? -6.829 -16.149 7.638 1.00 98.38 344 TRP A C 1
ATOM 2748 O O . TRP A 1 344 ? -7.583 -16.057 8.607 1.00 98.38 344 TRP A O 1
ATOM 2758 N N . GLU A 1 345 ? -5.880 -17.087 7.572 1.00 98.19 345 GLU A N 1
ATOM 2759 C CA . GLU A 1 345 ? -5.645 -18.030 8.669 1.00 98.19 345 GLU A CA 1
ATOM 2760 C C . GLU A 1 345 ? -5.220 -17.328 9.966 1.00 98.19 345 GLU A C 1
ATOM 2762 O O . GLU A 1 345 ? -5.669 -17.706 11.048 1.00 98.19 345 GLU A O 1
ATOM 2767 N N . GLU A 1 346 ? -4.355 -16.312 9.881 1.00 98.31 346 GLU A N 1
ATOM 2768 C CA . GLU A 1 346 ? -3.919 -15.540 11.051 1.00 98.31 346 GLU A CA 1
ATOM 2769 C C . GLU A 1 346 ? -5.083 -14.788 11.709 1.00 98.31 346 GLU A C 1
ATOM 2771 O O . GLU A 1 346 ? -5.209 -14.829 12.933 1.00 98.31 346 GLU A O 1
ATOM 2776 N N . ILE A 1 347 ? -5.967 -14.173 10.916 1.00 98.19 347 ILE A N 1
ATOM 2777 C CA . ILE A 1 347 ? -7.190 -13.518 11.408 1.00 98.19 347 ILE A CA 1
ATOM 2778 C C . ILE A 1 347 ? -8.065 -14.520 12.172 1.00 98.19 347 ILE A C 1
ATOM 2780 O O . ILE A 1 347 ? -8.523 -14.220 13.276 1.00 98.19 347 ILE A O 1
ATOM 2784 N N . GLY A 1 348 ? -8.260 -15.722 11.616 1.00 97.56 348 GLY A N 1
ATOM 2785 C CA . GLY A 1 348 ? -9.074 -16.776 12.227 1.00 97.56 348 GLY A CA 1
ATOM 2786 C C . GLY A 1 348 ? -8.523 -17.311 13.554 1.00 97.56 348 GLY A C 1
ATOM 2787 O O . GLY A 1 348 ? -9.294 -17.788 14.383 1.00 97.56 348 GLY A O 1
ATOM 2788 N N . ARG A 1 349 ? -7.207 -17.206 13.790 1.00 97.38 349 ARG A N 1
ATOM 2789 C CA . ARG A 1 349 ? -6.553 -17.647 15.039 1.00 97.38 349 ARG A CA 1
ATOM 2790 C C . ARG A 1 349 ? -6.656 -16.642 16.185 1.00 97.38 349 ARG A C 1
ATOM 2792 O O . ARG A 1 349 ? -6.420 -17.026 17.325 1.00 97.38 349 ARG A O 1
ATOM 2799 N N . LEU A 1 350 ? -6.989 -15.378 15.920 1.00 95.19 350 LEU A N 1
ATOM 2800 C CA . LEU A 1 350 ? -7.117 -14.338 16.951 1.00 95.19 350 LEU A CA 1
ATOM 2801 C C . LEU A 1 350 ? -8.431 -14.440 17.753 1.00 95.19 350 LEU A C 1
ATOM 2803 O O . LEU A 1 350 ? -8.955 -13.412 18.181 1.00 95.19 350 LEU A O 1
ATOM 2807 N N . SER A 1 351 ? -9.021 -15.632 17.872 1.00 75.50 351 SER A N 1
ATOM 2808 C CA . SER A 1 351 ? -10.317 -15.880 18.524 1.00 75.50 351 SER A CA 1
ATOM 2809 C C . SER A 1 351 ? -10.304 -15.570 20.011 1.00 75.50 351 SER A C 1
ATOM 2811 O O . SER A 1 351 ? -9.386 -16.090 20.687 1.00 75.50 351 SER A O 1
#